Protein AF-A0A662W2K1-F1 (afdb_monomer)

Secondary structure (DSSP, 8-state):
--HHHHHHHHHHHHHHHHTGGGS-HHHHHHHHHHHHHHHHHHHHHH---S-TTSHHHHHHHHHHHHHHHHHHHHHHHHHTT-HHHHHHHHHHHHHHHHHHHHHHHHHH-SS----TTHHHHHHHHHH-TTSSGGGHHHHHHHHHTS-HHHHHHHHHHHHSTTSEEETTTHHHHHT--STTHHHHHHHHHHHHHHH-TTTEEEEE-TTTSSEEEEE--

Solvent-accessible surface area (backbone atoms only — not comparable to full-atom values): 12068 Å² total; per-residue (Å²): 126,55,72,65,59,48,53,53,52,48,50,55,41,49,50,45,50,75,47,41,93,82,50,54,74,65,58,58,51,49,49,52,50,51,50,50,55,43,50,51,50,49,47,64,77,25,57,65,91,67,80,77,84,47,71,76,42,52,58,50,52,54,46,50,51,52,40,53,53,34,52,51,53,28,53,52,23,55,77,70,66,36,43,72,59,24,50,52,34,50,55,50,39,51,56,42,48,54,52,44,51,55,50,27,53,62,59,52,43,94,57,74,69,64,56,79,64,65,52,46,56,54,44,20,75,63,66,37,83,72,74,43,72,86,41,48,68,60,50,51,51,56,52,69,72,43,53,71,63,27,37,36,50,51,38,51,23,66,71,26,96,80,27,43,42,50,56,86,52,43,32,66,74,70,66,48,77,67,93,58,26,66,55,57,49,49,57,24,51,53,48,40,42,69,79,33,57,80,50,32,44,78,43,78,27,88,87,82,57,68,43,21,42,30,60,54,109

Mean predicted aligned error: 15.17 Å

Structure (mmCIF, N/CA/C/O backbone):
data_A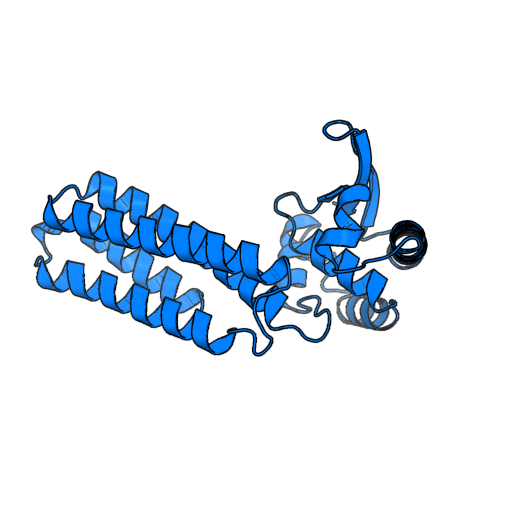F-A0A662W2K1-F1
#
_entry.id   AF-A0A662W2K1-F1
#
loop_
_atom_site.group_PDB
_atom_site.id
_atom_site.type_symbol
_atom_site.label_atom_id
_atom_site.label_alt_id
_atom_site.label_comp_id
_atom_site.label_asym_id
_atom_site.label_entity_id
_atom_site.label_seq_id
_atom_site.pdbx_PDB_ins_code
_atom_site.Cartn_x
_atom_site.Cartn_y
_atom_site.Cartn_z
_atom_site.occupancy
_atom_site.B_iso_or_equiv
_atom_site.auth_seq_id
_atom_site.auth_comp_id
_atom_site.auth_asym_id
_atom_site.auth_atom_id
_atom_site.pdbx_PDB_model_num
ATOM 1 N N . MET A 1 1 ? 6.000 -5.329 16.691 1.00 52.25 1 MET A N 1
ATOM 2 C CA . MET A 1 1 ? 5.040 -4.316 16.231 1.00 52.25 1 MET A CA 1
ATOM 3 C C . MET A 1 1 ? 4.968 -4.308 14.722 1.00 52.25 1 MET A C 1
ATOM 5 O O . MET A 1 1 ? 5.777 -3.666 14.055 1.00 52.25 1 MET A O 1
ATOM 9 N N . THR A 1 2 ? 4.069 -5.154 14.216 1.00 66.69 2 THR A N 1
ATOM 10 C CA . THR A 1 2 ? 3.752 -5.411 12.800 1.00 66.69 2 THR A CA 1
ATOM 11 C C . THR A 1 2 ? 2.318 -4.954 12.490 1.00 66.69 2 THR A C 1
ATOM 13 O O . THR A 1 2 ? 1.597 -4.522 13.389 1.00 66.69 2 THR A O 1
ATOM 16 N N . LEU A 1 3 ? 1.900 -5.034 11.220 1.00 70.06 3 LEU A N 1
ATOM 17 C CA . LEU A 1 3 ? 0.502 -4.809 10.822 1.00 70.06 3 LEU A CA 1
ATOM 18 C C . LEU A 1 3 ? -0.469 -5.786 11.506 1.00 70.06 3 LEU A C 1
ATOM 20 O O . LEU A 1 3 ? -1.595 -5.397 11.787 1.00 70.06 3 LEU A O 1
ATOM 24 N N . ASP A 1 4 ? -0.036 -7.007 11.821 1.00 70.81 4 ASP A N 1
ATOM 25 C CA . ASP A 1 4 ? -0.891 -8.002 12.484 1.00 70.81 4 ASP A CA 1
ATOM 26 C C . ASP A 1 4 ? -1.307 -7.544 13.890 1.00 70.81 4 ASP A C 1
ATOM 28 O O . ASP A 1 4 ? -2.478 -7.625 14.249 1.00 70.81 4 ASP A O 1
ATOM 32 N N . GLU A 1 5 ? -0.374 -6.956 14.649 1.00 77.12 5 GLU A N 1
ATOM 33 C CA . GLU A 1 5 ? -0.661 -6.386 15.976 1.00 77.12 5 GLU A CA 1
ATOM 34 C C . GLU A 1 5 ? -1.646 -5.203 15.892 1.00 77.12 5 GLU A C 1
ATOM 36 O O . GLU A 1 5 ? -2.442 -4.981 16.808 1.00 77.12 5 GLU A O 1
ATOM 41 N N . LEU A 1 6 ? -1.622 -4.438 14.791 1.00 79.75 6 LEU A N 1
ATOM 42 C CA . LEU A 1 6 ? -2.598 -3.373 14.545 1.00 79.75 6 LEU A CA 1
ATOM 43 C C . LEU A 1 6 ? -3.992 -3.950 14.291 1.00 79.75 6 LEU A C 1
ATOM 45 O O . LEU A 1 6 ? -4.971 -3.426 14.817 1.00 79.75 6 LEU A O 1
ATOM 49 N N . GLU A 1 7 ? -4.088 -4.996 13.471 1.00 77.88 7 GLU A N 1
ATOM 50 C CA . GLU A 1 7 ? -5.362 -5.628 13.126 1.00 77.88 7 GLU A CA 1
ATOM 51 C C . GLU A 1 7 ? -6.016 -6.282 14.344 1.00 77.88 7 GLU A C 1
ATOM 53 O O . GLU A 1 7 ? -7.219 -6.114 14.544 1.00 77.88 7 GLU A O 1
ATOM 58 N N . GLU A 1 8 ? -5.222 -6.927 15.198 1.00 83.88 8 GLU A N 1
ATOM 59 C CA . GLU A 1 8 ? -5.673 -7.466 16.483 1.00 83.88 8 GLU A CA 1
ATOM 60 C C . GLU A 1 8 ? -6.165 -6.348 17.418 1.00 83.88 8 GLU A C 1
ATOM 62 O O . GLU A 1 8 ? -7.304 -6.381 17.885 1.00 83.88 8 GLU A O 1
ATOM 67 N N . THR A 1 9 ? -5.373 -5.282 17.591 1.00 86.19 9 THR A N 1
ATOM 68 C CA . THR A 1 9 ? -5.755 -4.135 18.437 1.00 86.19 9 THR A CA 1
ATOM 69 C C . THR A 1 9 ? -7.037 -3.456 17.943 1.00 86.19 9 THR A C 1
ATOM 71 O O . THR A 1 9 ? -7.867 -3.014 18.738 1.00 86.19 9 THR A O 1
ATOM 74 N N . VAL A 1 10 ? -7.224 -3.356 16.625 1.00 86.00 10 VAL A N 1
ATOM 75 C CA . VAL A 1 10 ? -8.425 -2.758 16.029 1.00 86.00 10 VAL A CA 1
ATOM 76 C C . VAL A 1 10 ? -9.632 -3.677 16.162 1.00 86.00 10 VAL A C 1
ATOM 78 O O . VAL A 1 10 ? -10.735 -3.184 16.396 1.00 86.00 10 VAL A O 1
ATOM 81 N N . PHE A 1 11 ? -9.450 -4.991 16.035 1.00 86.62 11 PHE A N 1
ATOM 82 C CA . PHE A 1 11 ? -10.518 -5.954 16.274 1.00 86.62 11 PHE A CA 1
ATOM 83 C C . PHE A 1 11 ? -11.033 -5.856 17.715 1.00 86.62 11 PHE A C 1
ATOM 85 O O . PHE A 1 11 ? -12.242 -5.708 17.928 1.00 86.62 11 PHE A O 1
ATOM 92 N N . ASP A 1 12 ? -10.122 -5.829 18.688 1.00 88.31 12 ASP A N 1
ATOM 93 C CA . ASP A 1 12 ? -10.461 -5.664 20.102 1.00 88.31 12 ASP A CA 1
ATOM 94 C C . ASP A 1 12 ? -11.128 -4.314 20.373 1.00 88.31 12 ASP A C 1
ATOM 96 O O . ASP A 1 12 ? -12.094 -4.229 21.138 1.00 88.31 12 ASP A O 1
ATOM 100 N N . PHE A 1 13 ? -10.675 -3.254 19.700 1.00 91.12 13 PHE A N 1
ATOM 101 C CA . PHE A 1 13 ? -11.278 -1.939 19.854 1.00 91.12 13 PHE A CA 1
ATOM 102 C C . PHE A 1 13 ? -12.672 -1.851 19.207 1.00 91.12 13 PHE A C 1
ATOM 104 O O . PHE A 1 13 ? -13.586 -1.305 19.822 1.00 91.12 13 PHE A O 1
ATOM 111 N N . ASP A 1 14 ? -12.905 -2.436 18.023 1.00 89.31 14 ASP A N 1
ATOM 112 C CA . ASP A 1 14 ? -14.254 -2.525 17.429 1.00 89.31 14 ASP A CA 1
ATOM 113 C C . ASP A 1 14 ? -15.203 -3.295 18.351 1.00 89.31 14 ASP A C 1
ATOM 115 O O . ASP A 1 14 ? -16.348 -2.878 18.549 1.00 89.31 14 ASP A O 1
ATOM 119 N N . TYR A 1 15 ? -14.722 -4.383 18.957 1.00 90.12 15 TYR A N 1
ATOM 120 C CA . TYR A 1 15 ? -15.476 -5.126 19.959 1.00 90.12 15 TYR A CA 1
ATOM 121 C C . TYR A 1 15 ? -15.807 -4.242 21.170 1.00 90.12 15 TYR A C 1
ATOM 123 O O . TYR A 1 15 ? -16.977 -4.134 21.548 1.00 90.12 15 TYR A O 1
ATOM 131 N N . ALA A 1 16 ? -14.820 -3.539 21.729 1.00 89.06 16 ALA A N 1
ATOM 132 C CA . ALA A 1 16 ? -15.029 -2.636 22.857 1.00 89.06 16 ALA A CA 1
ATOM 133 C C . ALA A 1 16 ? -16.027 -1.512 22.530 1.00 89.06 16 ALA A C 1
ATOM 135 O O . ALA A 1 16 ? -16.889 -1.199 23.348 1.00 89.06 16 ALA A O 1
ATOM 136 N N . LEU A 1 17 ? -16.000 -0.968 21.309 1.00 88.69 17 LEU A N 1
ATOM 137 C CA . LEU A 1 17 ? -16.955 0.048 20.858 1.00 88.69 17 LEU A CA 1
ATOM 138 C C . LEU A 1 17 ? -18.375 -0.501 20.666 1.00 88.69 17 LEU A C 1
ATOM 140 O O . LEU A 1 17 ? -19.341 0.222 20.905 1.00 88.69 17 LEU A O 1
ATOM 144 N N . ARG A 1 18 ? -18.544 -1.770 20.268 1.00 88.81 18 ARG A N 1
ATOM 145 C CA . ARG A 1 18 ? -19.871 -2.424 20.234 1.00 88.81 18 ARG A CA 1
ATOM 146 C C . ARG A 1 18 ? -20.427 -2.655 21.635 1.00 88.81 18 ARG A C 1
ATOM 148 O O . ARG A 1 18 ? -21.629 -2.511 21.849 1.00 88.81 18 ARG A O 1
ATOM 155 N N . TYR A 1 19 ? -19.559 -2.999 22.581 1.00 90.12 19 TYR A N 1
ATOM 156 C CA . TYR A 1 19 ? -19.917 -3.295 23.967 1.00 90.12 19 TYR A CA 1
ATOM 157 C C . TYR A 1 19 ? -19.514 -2.170 24.924 1.00 90.12 19 TYR A C 1
ATOM 159 O O . TYR A 1 19 ? -19.185 -2.440 26.076 1.00 90.12 19 TYR A O 1
ATOM 167 N N . TYR A 1 20 ? -19.591 -0.913 24.473 1.00 83.50 20 TYR A N 1
ATOM 168 C CA . TYR A 1 20 ? -19.058 0.266 25.174 1.00 83.50 20 TYR A CA 1
ATOM 169 C C . TYR A 1 20 ? -19.526 0.403 26.631 1.00 83.50 20 TYR A C 1
ATOM 171 O O . TYR A 1 20 ? -18.800 0.917 27.466 1.00 83.50 20 TYR A O 1
ATOM 179 N N . HIS A 1 21 ? -20.709 -0.109 26.975 1.00 87.69 21 HIS A N 1
ATOM 180 C CA . HIS A 1 21 ? -21.238 -0.121 28.343 1.00 87.69 21 HIS A CA 1
ATOM 181 C C . HIS A 1 21 ? -20.414 -0.966 29.333 1.00 87.69 21 HIS A C 1
ATOM 183 O O . HIS A 1 21 ? -20.605 -0.841 30.539 1.00 87.69 21 HIS A O 1
ATOM 189 N N . ARG A 1 22 ? -19.535 -1.849 28.841 1.00 89.25 22 ARG A N 1
ATOM 190 C CA . ARG A 1 22 ? -18.646 -2.703 29.648 1.00 89.25 22 ARG A CA 1
ATOM 191 C C . ARG A 1 22 ? -17.246 -2.123 29.825 1.00 89.25 22 ARG A C 1
ATOM 193 O O . ARG A 1 22 ? -16.458 -2.717 30.549 1.00 89.25 22 ARG A O 1
ATOM 200 N N . TYR A 1 23 ? -16.949 -1.009 29.163 1.00 89.56 23 TYR A N 1
ATOM 201 C CA . TYR A 1 23 ? -15.629 -0.397 29.136 1.00 89.56 23 TYR A CA 1
ATOM 202 C C . TYR A 1 23 ? -15.718 1.032 29.661 1.00 89.56 23 TYR A C 1
ATOM 204 O O . TYR A 1 23 ? -16.657 1.773 29.374 1.00 89.56 23 TYR A O 1
ATOM 212 N N . SER A 1 24 ? -14.728 1.431 30.444 1.00 88.56 24 SER A N 1
ATOM 213 C CA . SER A 1 24 ? -14.554 2.817 30.857 1.00 88.56 24 SER A CA 1
ATOM 214 C C . SER A 1 24 ? -14.019 3.665 29.702 1.00 88.56 24 SER A C 1
ATOM 216 O O . SER A 1 24 ? -13.298 3.177 28.831 1.00 88.56 24 SER A O 1
ATOM 218 N N . ASP A 1 25 ? -14.298 4.972 29.733 1.00 84.75 25 ASP A N 1
ATOM 219 C CA . ASP A 1 25 ? -13.733 5.918 28.760 1.00 84.75 25 ASP A CA 1
ATOM 220 C C . ASP A 1 25 ? -12.198 5.800 28.717 1.00 84.75 25 ASP A C 1
ATOM 222 O O . ASP A 1 25 ? -11.595 5.820 27.647 1.00 84.75 25 ASP A O 1
ATOM 226 N N . ARG A 1 26 ? -11.559 5.583 29.876 1.00 88.75 26 ARG A N 1
ATOM 227 C CA . ARG A 1 26 ? -10.112 5.359 29.979 1.00 88.75 26 ARG A CA 1
ATOM 228 C C . ARG A 1 26 ? -9.648 4.151 29.162 1.00 88.75 26 ARG A C 1
ATOM 230 O O . ARG A 1 26 ? -8.686 4.287 28.415 1.00 88.75 26 ARG A O 1
ATOM 237 N N . GLU A 1 27 ? -10.326 3.012 29.280 1.00 88.12 27 GLU A N 1
ATOM 238 C CA . GLU A 1 27 ? -9.982 1.798 28.526 1.00 88.12 27 GLU A CA 1
ATOM 239 C C . GLU A 1 27 ? -10.133 2.016 27.016 1.00 88.12 27 GLU A C 1
ATOM 241 O O . GLU A 1 27 ? -9.257 1.619 26.249 1.00 88.12 27 GLU A O 1
ATOM 246 N N . LEU A 1 28 ? -11.178 2.731 26.581 1.00 88.38 28 LEU A N 1
ATOM 247 C CA . LEU A 1 28 ? -11.365 3.089 25.169 1.00 88.38 28 LEU A CA 1
ATOM 248 C C . LEU A 1 28 ? -10.247 4.012 24.646 1.00 88.38 28 LEU A C 1
ATOM 250 O O . LEU A 1 28 ? -9.786 3.852 23.516 1.00 88.38 28 LEU A O 1
ATOM 254 N N . PHE A 1 29 ? -9.764 4.955 25.461 1.00 89.12 29 PHE A N 1
ATOM 255 C CA . PHE A 1 29 ? -8.623 5.805 25.097 1.00 89.12 29 PHE A CA 1
ATOM 256 C C . PHE A 1 29 ? -7.281 5.062 25.110 1.00 89.12 29 PHE A C 1
ATOM 258 O O . PHE A 1 29 ? -6.376 5.437 24.360 1.00 89.12 29 PHE A O 1
ATOM 265 N N . ASP A 1 30 ? -7.131 4.023 25.929 1.00 90.44 30 ASP A N 1
ATOM 266 C CA . ASP A 1 30 ? -5.911 3.218 25.962 1.00 90.44 30 ASP A CA 1
ATOM 267 C C . ASP A 1 30 ? -5.763 2.370 24.682 1.00 90.44 30 ASP A C 1
ATOM 269 O O . ASP A 1 30 ? -4.657 2.291 24.141 1.00 90.44 30 ASP A O 1
ATOM 273 N N . PHE A 1 31 ? -6.861 1.863 24.100 1.00 89.44 31 PHE A N 1
ATOM 274 C CA . PHE A 1 31 ? -6.838 1.265 22.752 1.00 89.44 31 PHE A CA 1
ATOM 275 C C . PHE A 1 31 ? -6.317 2.240 21.693 1.00 89.44 31 PHE A C 1
ATOM 277 O O . PHE A 1 31 ? -5.469 1.887 20.872 1.00 89.44 31 PHE A O 1
ATOM 284 N N . LEU A 1 32 ? -6.781 3.490 21.737 1.00 87.44 32 LEU A N 1
ATOM 285 C CA . LEU A 1 32 ? -6.367 4.511 20.782 1.00 87.44 32 LEU A CA 1
ATOM 286 C C . LEU A 1 32 ? -4.865 4.828 20.887 1.00 87.44 32 LEU A C 1
ATOM 288 O O . LEU A 1 32 ? -4.181 4.912 19.869 1.00 87.44 32 LEU A O 1
ATOM 292 N N . LYS A 1 33 ? -4.325 4.921 22.108 1.00 88.19 33 LYS A N 1
ATOM 293 C CA . LYS A 1 33 ? -2.877 5.086 22.330 1.00 88.19 33 LYS A CA 1
ATOM 294 C C . LYS A 1 33 ? -2.065 3.893 21.828 1.00 88.19 33 LYS A C 1
ATOM 296 O O . LYS A 1 33 ? -0.957 4.079 21.330 1.00 88.19 33 LYS A O 1
ATOM 301 N N . ASN A 1 34 ? -2.590 2.676 21.971 1.00 88.56 34 ASN A N 1
ATOM 302 C CA . ASN A 1 34 ? -1.918 1.477 21.474 1.00 88.56 34 ASN A CA 1
ATOM 303 C C . ASN A 1 34 ? -1.820 1.491 19.944 1.00 88.56 34 ASN A C 1
ATOM 305 O O . ASN A 1 34 ? -0.743 1.220 19.414 1.00 88.56 34 ASN A O 1
ATOM 309 N N . ILE A 1 35 ? -2.890 1.893 19.247 1.00 86.00 35 ILE A N 1
ATOM 310 C CA . ILE A 1 35 ? -2.873 2.096 17.789 1.00 86.00 35 ILE A CA 1
ATOM 311 C C . ILE A 1 35 ? -1.800 3.118 17.403 1.00 86.00 35 ILE A C 1
ATOM 313 O O . ILE A 1 35 ? -0.960 2.821 16.556 1.00 86.00 35 ILE A O 1
ATOM 317 N N . GLU A 1 36 ? -1.766 4.281 18.057 1.00 86.44 36 GLU A N 1
ATOM 318 C CA . GLU A 1 36 ? -0.769 5.323 17.768 1.00 86.44 36 GLU A CA 1
ATOM 319 C C . GLU A 1 36 ? 0.660 4.817 17.946 1.00 86.44 36 GLU A C 1
ATOM 321 O O . GLU A 1 36 ? 1.488 4.978 17.054 1.00 86.44 36 GLU A O 1
ATOM 326 N N . LYS A 1 37 ? 0.929 4.099 19.039 1.00 86.81 37 LYS A N 1
ATOM 327 C CA . LYS A 1 37 ? 2.240 3.500 19.296 1.00 86.81 37 LYS A CA 1
ATOM 328 C C . LYS A 1 37 ? 2.644 2.483 18.223 1.00 86.81 37 LYS A C 1
ATOM 330 O O . LYS A 1 37 ? 3.820 2.407 17.861 1.00 86.81 37 LYS A O 1
ATOM 335 N N . ILE A 1 38 ? 1.707 1.673 17.730 1.00 81.94 38 ILE A N 1
ATOM 336 C CA . ILE A 1 38 ? 1.979 0.710 16.653 1.00 81.94 38 ILE A CA 1
ATOM 337 C C . ILE A 1 38 ? 2.315 1.456 15.357 1.00 81.94 38 ILE A C 1
ATOM 339 O O . ILE A 1 38 ? 3.314 1.134 14.710 1.00 81.94 38 ILE A O 1
ATOM 343 N N . VAL A 1 39 ? 1.531 2.477 15.006 1.00 80.75 39 VAL A N 1
ATOM 344 C CA . VAL A 1 39 ? 1.740 3.275 13.790 1.00 80.75 39 VAL A CA 1
ATOM 345 C C . VAL A 1 39 ? 3.052 4.057 13.846 1.00 80.75 39 VAL A C 1
ATOM 347 O O . VAL A 1 39 ? 3.806 4.031 12.875 1.00 80.75 39 VAL A O 1
ATOM 350 N N . ASP A 1 40 ? 3.390 4.665 14.983 1.00 80.31 40 ASP A N 1
ATOM 351 C CA . ASP A 1 40 ? 4.668 5.356 15.184 1.00 80.31 40 ASP A CA 1
ATOM 352 C C . ASP A 1 40 ? 5.853 4.415 14.950 1.00 80.31 40 ASP A C 1
ATOM 354 O O . ASP A 1 40 ? 6.817 4.767 14.267 1.00 80.31 40 ASP A O 1
ATOM 358 N N . ASN A 1 41 ? 5.770 3.179 15.448 1.00 77.75 41 ASN A N 1
ATOM 359 C CA . ASN A 1 41 ? 6.802 2.171 15.216 1.00 77.75 41 ASN A CA 1
ATOM 360 C C . ASN A 1 41 ? 6.915 1.771 13.739 1.00 77.75 41 ASN A C 1
ATOM 362 O O . ASN A 1 41 ? 8.030 1.574 13.251 1.00 77.75 41 ASN A O 1
ATOM 366 N N . ILE A 1 42 ? 5.793 1.668 13.020 1.00 72.00 42 ILE A N 1
ATOM 367 C CA . ILE A 1 42 ? 5.782 1.432 11.569 1.00 72.00 42 ILE A CA 1
ATOM 368 C C . ILE A 1 42 ? 6.471 2.596 10.844 1.00 72.00 42 ILE A C 1
ATOM 370 O O . ILE A 1 42 ? 7.360 2.375 10.022 1.00 72.00 42 ILE A O 1
ATOM 374 N N . ILE A 1 43 ? 6.125 3.839 11.186 1.00 71.19 43 ILE A N 1
ATOM 375 C CA . ILE A 1 43 ? 6.718 5.033 10.576 1.00 71.19 43 ILE A CA 1
ATOM 376 C C . ILE A 1 43 ? 8.222 5.085 10.840 1.00 71.19 43 ILE A C 1
ATOM 378 O O . ILE A 1 43 ? 8.988 5.281 9.902 1.00 71.19 43 ILE A O 1
ATOM 382 N N . ILE A 1 44 ? 8.666 4.878 12.083 1.00 71.50 44 ILE A N 1
ATOM 383 C CA . ILE A 1 44 ? 10.089 4.919 12.454 1.00 71.50 44 ILE A CA 1
ATOM 384 C C . ILE A 1 44 ? 10.892 3.864 11.689 1.00 71.50 44 ILE A C 1
ATOM 386 O O . ILE A 1 44 ? 11.965 4.180 11.177 1.00 71.50 44 ILE A O 1
ATOM 390 N N . ARG A 1 45 ? 10.373 2.633 11.573 1.00 63.47 45 ARG A N 1
ATOM 391 C CA . ARG A 1 45 ? 11.045 1.536 10.853 1.00 63.47 45 ARG A CA 1
ATOM 392 C C . ARG A 1 45 ? 11.299 1.846 9.385 1.00 63.47 45 ARG A C 1
ATOM 394 O O . ARG A 1 45 ? 12.292 1.386 8.834 1.00 63.47 45 ARG A O 1
ATOM 401 N N . HIS A 1 46 ? 10.409 2.607 8.765 1.00 59.69 46 HIS A N 1
ATOM 402 C CA . HIS A 1 46 ? 10.435 2.846 7.328 1.00 59.69 46 HIS A CA 1
ATOM 403 C C . HIS A 1 46 ? 10.701 4.309 6.965 1.00 59.69 46 HIS A C 1
ATOM 405 O O . HIS A 1 46 ? 10.578 4.680 5.797 1.00 59.69 46 HIS A O 1
ATOM 411 N N . ARG A 1 47 ? 11.062 5.152 7.944 1.00 58.78 47 ARG A N 1
ATOM 412 C CA . ARG A 1 47 ? 11.264 6.585 7.735 1.00 58.78 47 ARG A CA 1
ATOM 413 C C . ARG A 1 47 ? 12.420 6.797 6.751 1.00 58.78 47 ARG A C 1
ATOM 415 O O . ARG A 1 47 ? 13.555 6.438 7.067 1.00 58.78 47 ARG A O 1
ATOM 422 N N . PRO A 1 48 ? 12.171 7.401 5.581 1.00 53.91 48 PRO A N 1
ATOM 423 C CA . PRO A 1 48 ? 13.221 7.577 4.595 1.00 53.91 48 PRO A CA 1
ATOM 424 C C . PRO A 1 48 ? 14.253 8.614 5.071 1.00 53.91 48 PRO A C 1
ATOM 426 O O . PRO A 1 48 ? 13.906 9.670 5.597 1.00 53.91 48 PRO A O 1
ATOM 429 N N . THR A 1 49 ? 15.539 8.298 4.899 1.00 55.38 49 THR A N 1
ATOM 430 C CA . THR A 1 49 ? 16.692 9.062 5.421 1.00 55.38 49 THR A CA 1
ATOM 431 C C . THR A 1 49 ? 17.138 10.226 4.526 1.00 55.38 49 THR A C 1
ATOM 433 O O . THR A 1 49 ? 18.011 11.000 4.917 1.00 55.38 49 THR A O 1
ATOM 436 N N . LYS A 1 50 ? 16.556 10.377 3.327 1.00 52.44 50 LYS A N 1
ATOM 437 C CA . LYS A 1 50 ? 16.906 11.419 2.341 1.00 52.44 50 LYS A CA 1
ATOM 438 C C . LYS A 1 50 ? 15.971 12.641 2.425 1.00 52.44 50 LYS A C 1
ATOM 440 O O . LYS A 1 50 ? 14.828 12.498 2.854 1.00 52.44 50 LYS A O 1
ATOM 445 N N . PRO A 1 51 ? 16.442 13.846 2.037 1.00 45.97 51 PRO A N 1
ATOM 446 C CA . PRO A 1 51 ? 15.675 15.081 2.179 1.00 45.97 51 PRO A CA 1
ATOM 447 C C . PRO A 1 51 ? 14.392 15.098 1.316 1.00 45.97 51 PRO A C 1
ATOM 449 O O . PRO A 1 51 ? 14.385 14.555 0.211 1.00 45.97 51 PRO A O 1
ATOM 452 N N . PRO A 1 52 ? 13.314 15.754 1.792 1.00 48.56 52 PRO A N 1
ATOM 453 C CA . PRO A 1 52 ? 11.932 15.603 1.312 1.00 48.56 52 PRO A CA 1
ATOM 454 C C . PRO A 1 52 ? 11.607 16.340 -0.004 1.00 48.56 52 PRO A C 1
ATOM 456 O O . PRO A 1 52 ? 10.471 16.755 -0.225 1.00 48.56 52 PRO A O 1
ATOM 459 N N . THR A 1 53 ?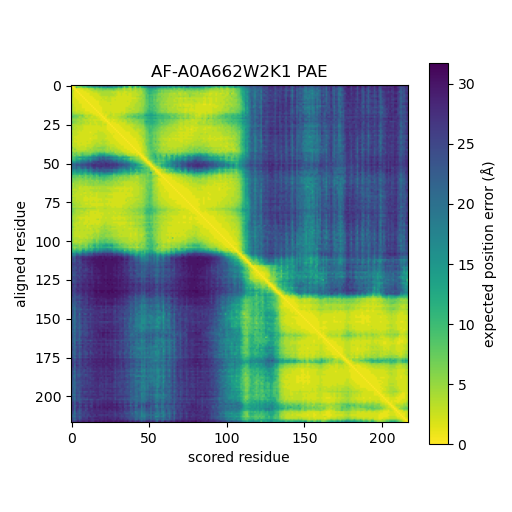 12.583 16.535 -0.892 1.00 46.22 53 THR A N 1
ATOM 460 C CA . THR A 1 53 ? 12.390 17.243 -2.172 1.00 46.22 53 THR A CA 1
ATOM 461 C C . THR A 1 53 ? 11.899 16.347 -3.312 1.00 46.22 53 THR A C 1
ATOM 463 O O . THR A 1 53 ? 11.561 16.855 -4.380 1.00 46.22 53 THR A O 1
ATOM 466 N N . ASP A 1 54 ? 11.815 15.034 -3.094 1.00 53.06 54 ASP A N 1
ATOM 467 C CA . ASP A 1 54 ? 11.353 14.063 -4.086 1.00 53.06 54 ASP A CA 1
ATOM 468 C C . ASP A 1 54 ? 9.827 13.843 -3.963 1.00 53.06 54 ASP A C 1
ATOM 470 O O . ASP A 1 54 ? 9.290 13.726 -2.859 1.00 53.06 54 ASP A O 1
ATOM 474 N N . TYR A 1 55 ? 9.097 13.787 -5.086 1.00 49.94 55 TYR A N 1
ATOM 475 C CA . TYR A 1 55 ? 7.622 13.653 -5.134 1.00 49.94 55 TYR A CA 1
ATOM 476 C C . TYR A 1 55 ? 7.112 12.446 -4.323 1.00 49.94 55 TYR A C 1
ATOM 478 O O . TYR A 1 55 ? 6.020 12.470 -3.753 1.00 49.94 55 TYR A O 1
ATOM 486 N N . LYS A 1 56 ? 7.963 11.425 -4.201 1.00 51.62 56 LYS A N 1
ATOM 487 C CA . LYS A 1 56 ? 7.801 10.239 -3.356 1.00 51.62 56 LYS A CA 1
ATOM 488 C C . LYS A 1 56 ? 7.497 10.570 -1.881 1.00 51.62 56 LYS A C 1
ATOM 490 O O . LYS A 1 56 ? 6.677 9.896 -1.267 1.00 51.62 56 LYS A O 1
ATOM 495 N N . PHE A 1 57 ? 8.073 11.644 -1.337 1.00 60.44 57 PHE A N 1
ATOM 496 C CA . PHE A 1 57 ? 7.843 12.095 0.042 1.00 60.44 57 PHE A CA 1
ATOM 497 C C . PHE A 1 57 ? 6.586 12.951 0.191 1.00 60.44 57 PHE A C 1
ATOM 499 O O . PHE A 1 57 ? 5.990 12.964 1.264 1.00 60.44 57 PHE A O 1
ATOM 506 N N . ARG A 1 58 ? 6.150 13.645 -0.873 1.00 61.19 58 ARG A N 1
ATOM 507 C CA . ARG A 1 58 ? 4.886 14.400 -0.854 1.00 61.19 58 ARG A CA 1
ATOM 508 C C . ARG A 1 58 ? 3.710 13.454 -0.619 1.00 61.19 58 ARG A C 1
ATOM 510 O O . ARG A 1 58 ? 2.916 13.694 0.277 1.00 61.19 58 ARG A O 1
ATOM 517 N N . TRP A 1 59 ? 3.677 12.340 -1.345 1.00 61.62 59 TRP A N 1
ATOM 518 C CA . TRP A 1 59 ? 2.641 11.319 -1.186 1.00 61.62 59 TRP A CA 1
ATOM 519 C C . TRP A 1 59 ? 2.633 10.698 0.222 1.00 61.62 59 TRP A C 1
ATOM 521 O O . TRP A 1 59 ? 1.570 10.470 0.796 1.00 61.62 59 TRP A O 1
ATOM 531 N N . PHE A 1 60 ? 3.812 10.446 0.800 1.00 68.12 60 PHE A N 1
ATOM 532 C CA . PHE A 1 60 ? 3.929 9.997 2.190 1.00 68.12 60 PHE A CA 1
ATOM 533 C C . PHE A 1 60 ? 3.369 11.027 3.178 1.00 68.12 60 PHE A C 1
ATOM 535 O O . PHE A 1 60 ? 2.581 10.667 4.048 1.00 68.12 60 PHE A O 1
ATOM 542 N N . ASN A 1 61 ? 3.725 12.304 3.016 1.00 69.94 61 ASN A N 1
ATOM 543 C CA . ASN A 1 61 ? 3.235 13.379 3.879 1.00 69.94 61 ASN A CA 1
ATOM 544 C C . ASN A 1 61 ? 1.712 13.557 3.769 1.00 69.94 61 ASN A C 1
ATOM 546 O O . ASN A 1 61 ? 1.056 13.766 4.786 1.00 69.94 61 ASN A O 1
ATOM 550 N N . ASP A 1 62 ? 1.144 13.420 2.568 1.00 70.44 62 ASP A N 1
ATOM 551 C CA . ASP A 1 62 ? -0.305 13.496 2.353 1.00 70.44 62 ASP A CA 1
ATOM 552 C C . ASP A 1 62 ? -1.036 12.351 3.083 1.00 70.44 62 ASP A C 1
ATOM 554 O O . ASP A 1 62 ? -2.047 12.576 3.747 1.00 70.44 62 ASP A O 1
ATOM 558 N N . MET A 1 63 ? -0.496 11.126 3.028 1.00 72.38 63 MET A N 1
ATOM 559 C CA . MET A 1 63 ? -1.051 9.969 3.746 1.00 72.38 63 MET A CA 1
ATOM 560 C C . MET A 1 63 ? -0.879 10.068 5.263 1.00 72.38 63 MET A C 1
ATOM 562 O O . MET A 1 63 ? -1.759 9.638 6.009 1.00 72.38 63 MET A O 1
ATOM 566 N N . LEU A 1 64 ? 0.236 10.634 5.729 1.00 81.31 64 LEU A N 1
ATOM 567 C CA . LEU A 1 64 ? 0.453 10.895 7.149 1.00 81.31 64 LEU A CA 1
ATOM 568 C C . LEU A 1 64 ? -0.571 11.912 7.671 1.00 81.31 64 LEU A C 1
ATOM 570 O O . LEU A 1 64 ? -1.198 11.672 8.700 1.00 81.31 64 LEU A O 1
ATOM 574 N N . ALA A 1 65 ? -0.821 12.985 6.917 1.00 80.19 65 ALA A N 1
ATOM 575 C CA . ALA A 1 65 ? -1.851 13.964 7.251 1.00 80.19 65 ALA A CA 1
ATOM 576 C C . ALA A 1 65 ? -3.265 13.350 7.237 1.00 80.19 65 ALA A C 1
ATOM 578 O O . ALA A 1 65 ? -4.087 13.661 8.099 1.00 80.19 65 ALA A O 1
ATOM 579 N N . GLU A 1 66 ? -3.569 12.455 6.289 1.00 82.19 66 GLU A N 1
ATOM 580 C CA . GLU A 1 66 ? -4.837 11.708 6.260 1.00 82.19 66 GLU A CA 1
ATOM 581 C C . GLU A 1 66 ? -5.011 10.849 7.527 1.00 82.19 66 GLU A C 1
ATOM 583 O O . GLU A 1 66 ? -6.087 10.847 8.135 1.00 82.19 66 GLU A O 1
ATOM 588 N N . TYR A 1 67 ? -3.946 10.173 7.970 1.00 86.25 67 TYR A N 1
ATOM 589 C CA . TYR A 1 67 ? -3.945 9.385 9.203 1.00 86.25 67 TYR A CA 1
ATOM 590 C C . TYR A 1 67 ? -4.181 10.264 10.435 1.00 86.25 67 TYR A C 1
ATOM 592 O O . TYR A 1 67 ? -5.091 9.987 11.217 1.00 86.25 67 TYR A O 1
ATOM 600 N N . GLU A 1 68 ? -3.423 11.352 10.583 1.00 87.56 68 GLU A N 1
ATOM 601 C CA . GLU A 1 68 ? -3.549 12.284 11.710 1.00 87.56 68 GLU A CA 1
ATOM 602 C C . GLU A 1 68 ? -4.962 12.877 11.804 1.00 87.56 68 GLU A C 1
ATOM 604 O O . GLU A 1 68 ? -5.556 12.921 12.886 1.00 87.56 68 GLU A O 1
ATOM 609 N N . ASN A 1 69 ? -5.546 13.265 10.665 1.00 89.25 69 ASN A N 1
ATOM 610 C CA . ASN A 1 69 ? -6.917 13.772 10.603 1.00 89.25 69 ASN A CA 1
ATOM 611 C C . ASN A 1 69 ? -7.946 12.708 11.007 1.00 89.25 69 ASN A C 1
ATOM 613 O O . ASN A 1 69 ? -8.883 13.008 11.752 1.00 89.25 69 ASN A O 1
ATOM 617 N N . THR A 1 70 ? -7.760 11.463 10.562 1.00 88.25 70 THR A N 1
ATOM 618 C CA . THR A 1 70 ? -8.649 10.344 10.909 1.00 88.25 70 THR A CA 1
ATOM 619 C C . THR A 1 70 ? -8.576 10.024 12.402 1.00 88.25 70 THR A C 1
ATOM 621 O O . THR A 1 70 ? -9.608 9.886 13.057 1.00 88.25 70 THR A O 1
ATOM 624 N N . MET A 1 71 ? -7.371 9.996 12.977 1.00 90.25 71 MET A N 1
ATOM 625 C CA . MET A 1 71 ? -7.165 9.768 14.411 1.00 90.25 71 MET A CA 1
ATOM 626 C C . MET A 1 71 ? -7.726 10.901 15.270 1.00 90.25 71 MET A C 1
ATOM 628 O O . MET A 1 71 ? -8.323 10.647 16.319 1.00 90.25 71 MET A O 1
ATOM 632 N N . LYS A 1 72 ? -7.603 12.154 14.818 1.00 92.31 72 LYS A N 1
ATOM 633 C CA . LYS A 1 72 ? -8.231 13.300 15.483 1.00 92.31 72 LYS A CA 1
ATOM 634 C C . LYS A 1 72 ? -9.756 13.180 15.479 1.00 92.31 72 LYS A C 1
ATOM 636 O O . LYS A 1 72 ? -10.373 13.307 16.535 1.00 92.31 72 LYS A O 1
ATOM 641 N N . ALA A 1 73 ? -10.354 12.869 14.329 1.00 89.88 73 ALA A N 1
ATOM 642 C CA . ALA A 1 73 ? -11.794 12.654 14.223 1.00 89.88 73 ALA A CA 1
ATOM 643 C C . ALA A 1 73 ? -12.264 11.474 15.094 1.00 89.88 73 ALA A C 1
ATOM 645 O O . ALA A 1 73 ? -13.334 11.543 15.696 1.00 89.88 73 ALA A O 1
ATOM 646 N N . LEU A 1 74 ? -11.461 10.407 15.194 1.00 91.44 74 LEU A N 1
ATOM 647 C CA . LEU A 1 74 ? -11.747 9.253 16.046 1.00 91.44 74 LEU A CA 1
ATOM 648 C C . LEU A 1 74 ? -11.748 9.645 17.530 1.00 91.44 74 LEU A C 1
ATOM 650 O O . LEU A 1 74 ? -12.691 9.316 18.247 1.00 91.44 74 LEU A O 1
ATOM 654 N N . ARG A 1 75 ? -10.744 10.408 17.985 1.00 92.06 75 ARG A N 1
ATOM 655 C CA . ARG A 1 75 ? -10.696 10.961 19.352 1.00 92.06 75 ARG A CA 1
ATOM 656 C C . ARG A 1 75 ? -11.914 11.838 19.650 1.00 92.06 75 ARG A C 1
ATOM 658 O O . ARG A 1 75 ? -12.521 11.690 20.708 1.00 92.06 75 ARG A O 1
ATOM 665 N N . GLU A 1 76 ? -12.290 12.717 18.724 1.00 93.19 76 GLU A N 1
ATOM 666 C CA . GLU A 1 76 ? -13.475 13.574 18.862 1.00 93.19 76 GLU A CA 1
ATOM 667 C C . GLU A 1 76 ? -14.771 12.751 18.937 1.00 93.19 76 GLU A C 1
ATOM 669 O O . GLU A 1 76 ? -15.629 13.029 19.775 1.00 93.19 76 GLU A O 1
ATOM 674 N N . ALA A 1 77 ? -14.912 11.706 18.116 1.00 91.00 77 ALA A N 1
ATOM 675 C CA . ALA A 1 77 ? -16.065 10.808 18.163 1.00 91.00 77 ALA A CA 1
ATOM 676 C C . ALA A 1 77 ? -16.174 10.082 19.516 1.00 91.00 77 ALA A C 1
ATOM 678 O O . ALA A 1 77 ? -17.266 9.997 20.075 1.00 91.00 7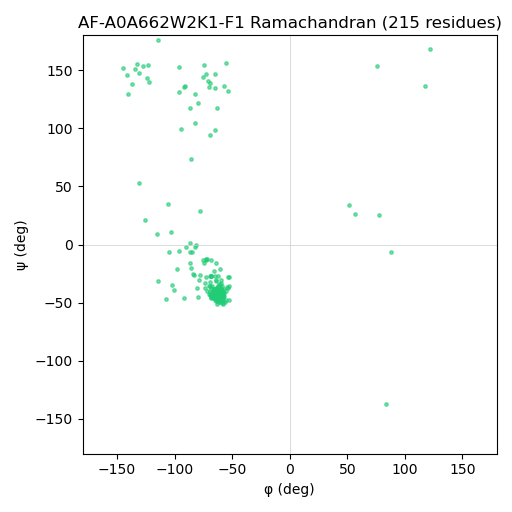7 ALA A O 1
ATOM 679 N N . LEU A 1 78 ? -15.049 9.631 20.084 1.00 90.44 78 LEU A N 1
ATOM 680 C CA . LEU A 1 78 ? -15.009 9.010 21.414 1.00 90.44 78 LEU A CA 1
ATOM 681 C C . LEU A 1 78 ? -15.384 9.997 22.524 1.00 90.44 78 LEU A C 1
ATOM 683 O O . LEU A 1 78 ? -16.203 9.661 23.377 1.00 90.44 78 LEU A O 1
ATOM 687 N N . MET A 1 79 ? -14.844 11.222 22.494 1.00 90.56 79 MET A N 1
ATOM 688 C CA . MET A 1 79 ? -15.198 12.276 23.458 1.00 90.56 79 MET A CA 1
ATOM 689 C C . MET A 1 79 ? -16.694 12.605 23.426 1.00 90.56 79 MET A C 1
ATOM 691 O O . MET A 1 79 ? -17.312 12.792 24.472 1.00 90.56 79 MET A O 1
ATOM 695 N N . ASN A 1 80 ? -17.282 12.625 22.229 1.00 92.38 80 ASN A N 1
ATOM 696 C CA . ASN A 1 80 ? -18.707 12.877 22.023 1.00 92.38 80 ASN A CA 1
ATOM 697 C C . ASN A 1 80 ? -19.589 11.635 22.238 1.00 92.38 80 ASN A C 1
ATOM 699 O O . ASN A 1 80 ? -20.807 11.730 22.093 1.00 92.38 80 ASN A O 1
ATOM 703 N N . LYS A 1 81 ? -19.000 10.478 22.577 1.00 90.31 81 LYS A N 1
ATOM 704 C CA . LYS A 1 81 ? -19.687 9.182 22.741 1.00 90.31 81 LYS A CA 1
ATOM 705 C C . LYS A 1 81 ? -20.460 8.729 21.494 1.00 90.31 81 LYS A C 1
ATOM 707 O O . LYS A 1 81 ? -21.410 7.954 21.582 1.00 90.31 81 LYS A O 1
ATOM 712 N N . ASP A 1 82 ? -20.027 9.180 20.319 1.00 92.31 82 ASP A N 1
ATOM 713 C CA . ASP A 1 82 ? -20.550 8.747 19.024 1.00 92.31 82 ASP A CA 1
ATOM 714 C C . ASP A 1 82 ? -19.817 7.475 18.576 1.00 92.31 82 ASP A C 1
ATOM 716 O O . ASP A 1 82 ? -18.938 7.479 17.709 1.00 92.31 82 ASP A O 1
ATOM 720 N N . TYR A 1 83 ? -20.150 6.360 19.228 1.00 88.88 83 TYR A N 1
ATOM 721 C CA . TYR A 1 83 ? -19.460 5.088 19.016 1.00 88.88 83 TYR A CA 1
ATOM 722 C C . TYR A 1 83 ? -19.715 4.497 17.621 1.00 88.88 83 TYR A C 1
ATOM 724 O O . TYR A 1 83 ? -18.860 3.793 17.089 1.00 88.88 83 TYR A O 1
ATOM 732 N N . ALA A 1 84 ? -20.850 4.804 16.985 1.00 87.50 84 ALA A N 1
ATOM 733 C CA . ALA A 1 84 ? -21.126 4.370 15.615 1.00 87.50 84 ALA A CA 1
ATOM 734 C C . ALA A 1 84 ? -20.170 5.047 14.618 1.00 87.50 84 ALA A C 1
ATOM 736 O O . ALA A 1 84 ? -19.559 4.379 13.775 1.00 87.50 84 ALA A O 1
ATOM 737 N N . ARG A 1 85 ? -19.975 6.362 14.763 1.00 89.56 85 ARG A N 1
ATOM 738 C CA . ARG A 1 85 ? -18.987 7.105 13.980 1.00 89.56 85 ARG A CA 1
ATOM 739 C C . ARG A 1 85 ? -17.561 6.684 14.317 1.00 89.56 85 ARG A C 1
ATOM 741 O O . ARG A 1 85 ? -16.769 6.496 13.397 1.00 89.56 85 ARG A O 1
ATOM 748 N N . ALA A 1 86 ? -17.244 6.470 15.596 1.00 87.62 86 ALA A N 1
ATOM 749 C CA . ALA A 1 86 ? -15.924 6.003 16.022 1.00 87.62 86 ALA A CA 1
ATOM 750 C C . ALA A 1 86 ? -15.548 4.670 15.355 1.00 87.62 86 ALA A C 1
ATOM 752 O O . ALA A 1 86 ? -14.439 4.521 14.857 1.00 87.62 86 ALA A O 1
ATOM 753 N N . ARG A 1 87 ? -16.488 3.724 15.247 1.00 87.19 87 ARG A N 1
ATOM 754 C CA . ARG A 1 87 ? -16.253 2.441 14.561 1.00 87.19 87 ARG A CA 1
ATOM 755 C C . ARG A 1 87 ? -15.974 2.601 13.068 1.00 87.19 87 ARG A C 1
ATOM 757 O O . ARG A 1 87 ? -15.115 1.908 12.534 1.00 87.19 87 ARG A O 1
ATOM 764 N N . THR A 1 88 ? -16.667 3.524 12.404 1.00 85.19 88 THR A N 1
ATOM 765 C CA . THR A 1 88 ? -16.416 3.827 10.984 1.00 85.19 88 THR A CA 1
ATOM 766 C C . THR A 1 88 ? -15.011 4.409 10.804 1.00 85.19 88 THR A C 1
ATOM 768 O O . THR A 1 88 ? -14.220 3.892 10.021 1.00 85.19 88 THR A O 1
ATOM 771 N N . LEU A 1 89 ? -14.659 5.401 11.626 1.00 87.69 89 LEU A N 1
ATOM 772 C CA . LEU A 1 89 ? -13.343 6.046 11.608 1.00 87.69 89 LEU A CA 1
ATOM 773 C C . LEU A 1 89 ? -12.200 5.091 11.977 1.00 87.69 89 LEU A C 1
ATOM 775 O O . LEU A 1 89 ? -11.088 5.244 11.484 1.00 87.69 89 LEU A O 1
ATOM 779 N N . LEU A 1 90 ? -12.464 4.090 12.818 1.00 86.06 90 LEU A N 1
ATOM 780 C CA . LEU A 1 90 ? -11.498 3.053 13.167 1.00 86.06 90 LEU A CA 1
ATOM 781 C C . LEU A 1 90 ? -11.155 2.159 11.960 1.00 86.06 90 LEU A C 1
ATOM 783 O O . LEU A 1 90 ? -9.988 1.830 11.747 1.00 86.06 90 LEU A O 1
ATOM 787 N N . GLN A 1 91 ? -12.148 1.804 11.138 1.00 79.81 91 GLN A N 1
ATOM 788 C CA . GLN A 1 91 ? -11.919 1.068 9.886 1.00 79.81 91 GLN A CA 1
ATOM 789 C C . GLN A 1 91 ? -11.170 1.928 8.858 1.00 79.81 91 GLN A C 1
ATOM 791 O O . GLN A 1 91 ? -10.234 1.447 8.211 1.00 79.81 91 GLN A O 1
ATOM 796 N N . ASP A 1 92 ? -11.521 3.214 8.760 1.00 76.44 92 ASP A N 1
ATOM 797 C CA . ASP A 1 92 ? -10.809 4.169 7.909 1.00 76.44 92 ASP A CA 1
ATOM 798 C C . ASP A 1 92 ? -9.343 4.308 8.341 1.00 76.44 92 ASP A C 1
ATOM 800 O O . ASP A 1 92 ? -8.445 4.250 7.497 1.00 76.44 92 ASP A O 1
ATOM 804 N N . ALA A 1 93 ? -9.075 4.383 9.649 1.00 78.25 93 ALA A N 1
ATOM 805 C CA . ALA A 1 93 ? -7.722 4.450 10.195 1.00 78.25 93 ALA A CA 1
ATOM 806 C C . ALA A 1 93 ? -6.882 3.233 9.776 1.00 78.25 93 ALA A C 1
ATOM 808 O O . ALA A 1 93 ? -5.763 3.405 9.294 1.00 78.25 93 ALA A O 1
ATOM 809 N N . VAL A 1 94 ? -7.424 2.010 9.852 1.00 76.00 94 VAL A N 1
ATOM 810 C CA . VAL A 1 94 ? -6.728 0.802 9.363 1.00 76.00 94 VAL A CA 1
ATOM 811 C C . VAL A 1 94 ? -6.436 0.880 7.873 1.00 76.00 94 VAL A C 1
ATOM 813 O O . VAL A 1 94 ? -5.331 0.552 7.435 1.00 76.00 94 VAL A O 1
ATOM 816 N N . MET A 1 95 ? -7.405 1.315 7.069 1.00 72.38 95 MET A N 1
ATOM 817 C CA . MET A 1 95 ? -7.216 1.444 5.627 1.00 72.38 95 MET A CA 1
ATOM 818 C C . MET A 1 95 ? -6.125 2.471 5.291 1.00 72.38 95 MET A C 1
ATOM 820 O O . MET A 1 95 ? -5.302 2.226 4.402 1.00 72.38 95 MET A O 1
ATOM 824 N N . VAL A 1 96 ? -6.092 3.613 5.984 1.00 73.06 96 VAL A N 1
ATOM 825 C CA . VAL A 1 96 ? -5.038 4.626 5.831 1.00 73.06 96 VAL A CA 1
ATOM 826 C C . VAL A 1 96 ? -3.686 4.054 6.253 1.00 73.06 96 VAL A C 1
ATOM 828 O O . VAL A 1 96 ? -2.738 4.138 5.478 1.00 73.06 96 VAL A O 1
ATOM 831 N N . VAL A 1 97 ? -3.591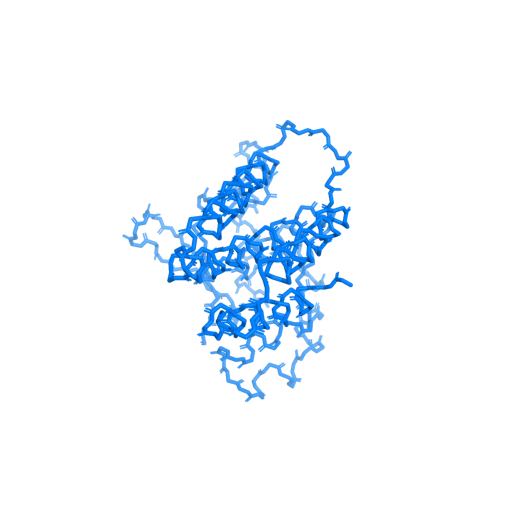 3.393 7.410 1.00 72.69 97 VAL A N 1
ATOM 832 C CA . VAL A 1 97 ? -2.327 2.820 7.903 1.00 72.69 97 VAL A CA 1
ATOM 833 C C . VAL A 1 97 ? -1.812 1.702 6.996 1.00 72.69 97 VAL A C 1
ATOM 835 O O . VAL A 1 97 ? -0.618 1.650 6.718 1.00 72.6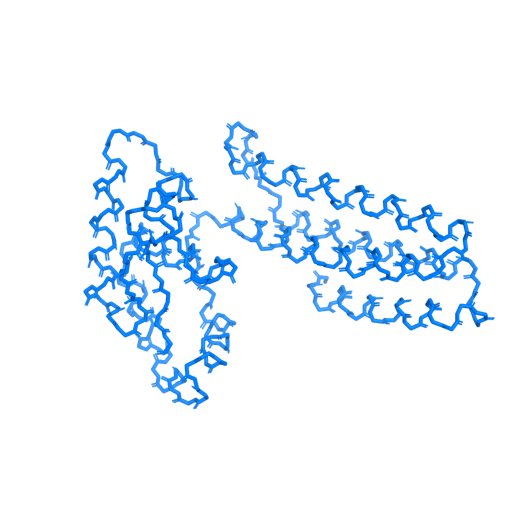9 97 VAL A O 1
ATOM 838 N N . ARG A 1 98 ? -2.677 0.837 6.451 1.00 68.12 98 ARG A N 1
ATOM 839 C CA . ARG A 1 98 ? -2.274 -0.175 5.456 1.00 68.12 98 ARG A CA 1
ATOM 840 C C . ARG A 1 98 ? -1.696 0.477 4.198 1.00 68.12 98 ARG A C 1
ATOM 842 O O . ARG A 1 98 ? -0.685 0.009 3.673 1.00 68.12 98 ARG A O 1
ATOM 849 N N . ARG A 1 99 ? -2.310 1.564 3.712 1.00 65.75 99 ARG A N 1
ATOM 850 C CA . ARG A 1 99 ? -1.789 2.345 2.574 1.00 65.75 99 ARG A CA 1
ATOM 851 C C . ARG A 1 99 ? -0.460 3.020 2.916 1.00 65.75 99 ARG A C 1
ATOM 853 O O . ARG A 1 99 ? 0.470 2.934 2.116 1.00 65.75 99 ARG A O 1
ATOM 860 N N . LEU A 1 100 ? -0.358 3.611 4.106 1.00 69.94 100 LEU A N 1
ATOM 861 C CA . LEU A 1 100 ? 0.853 4.240 4.624 1.00 69.94 100 LEU A CA 1
ATOM 862 C C . LEU A 1 100 ? 1.989 3.220 4.739 1.00 69.94 100 LEU A C 1
ATOM 864 O O . LEU A 1 100 ? 3.062 3.476 4.216 1.00 69.94 100 LEU A O 1
ATOM 868 N N . ASN A 1 101 ? 1.745 2.044 5.325 1.00 67.62 101 ASN A N 1
ATOM 869 C CA . ASN A 1 101 ? 2.738 0.979 5.454 1.00 67.62 101 ASN A CA 1
ATOM 870 C C . ASN A 1 101 ? 3.222 0.487 4.086 1.00 67.62 101 ASN A C 1
ATOM 872 O O . ASN A 1 101 ? 4.418 0.352 3.874 1.00 67.62 101 ASN A O 1
ATOM 876 N N . ARG A 1 102 ? 2.322 0.283 3.115 1.00 64.50 102 ARG A N 1
ATOM 877 C CA . ARG A 1 102 ? 2.718 -0.083 1.741 1.00 64.50 102 ARG A CA 1
ATOM 878 C C . ARG A 1 102 ? 3.594 0.986 1.089 1.00 64.50 102 ARG A C 1
ATOM 880 O O . ARG A 1 102 ? 4.567 0.653 0.418 1.00 64.50 102 ARG A O 1
ATOM 887 N N . ASN A 1 103 ? 3.255 2.260 1.282 1.00 62.03 103 ASN A N 1
ATOM 888 C CA . ASN A 1 103 ? 4.040 3.372 0.757 1.00 62.03 103 ASN A CA 1
ATOM 889 C C . ASN A 1 103 ? 5.402 3.483 1.460 1.00 62.03 103 ASN A C 1
ATOM 891 O O . ASN A 1 103 ? 6.424 3.622 0.808 1.00 62.03 103 ASN A O 1
ATOM 895 N N . LEU A 1 104 ? 5.431 3.330 2.777 1.00 62.09 104 LEU A N 1
ATOM 896 C CA . LEU A 1 104 ? 6.633 3.302 3.599 1.00 62.09 104 LEU A CA 1
ATOM 897 C C . LEU A 1 104 ? 7.569 2.151 3.228 1.00 62.09 104 LEU A C 1
ATOM 899 O O . LEU A 1 104 ? 8.759 2.370 3.036 1.00 62.09 104 LEU A O 1
ATOM 903 N N . VAL A 1 105 ? 7.031 0.948 3.040 1.00 58.97 105 VAL A N 1
ATOM 904 C CA . VAL A 1 105 ? 7.759 -0.207 2.510 1.00 58.97 105 VAL A CA 1
ATOM 905 C C . VAL A 1 105 ? 8.360 0.147 1.146 1.00 58.97 105 VAL A C 1
ATOM 907 O O . VAL A 1 105 ? 9.569 0.020 0.969 1.00 58.97 105 VAL A O 1
ATOM 910 N N . TYR A 1 106 ? 7.564 0.718 0.235 1.00 54.50 106 TYR A N 1
ATOM 911 C CA . TYR A 1 106 ? 8.027 1.207 -1.069 1.00 54.50 106 TYR A CA 1
ATOM 912 C C . TYR A 1 106 ? 9.149 2.262 -0.978 1.00 54.50 106 TYR A C 1
ATOM 914 O O . TYR A 1 106 ? 10.077 2.233 -1.782 1.00 54.50 106 TYR A O 1
ATOM 922 N N . LEU A 1 107 ? 9.094 3.171 -0.001 1.00 52.78 107 LEU A N 1
ATOM 923 C CA . LEU A 1 107 ? 10.097 4.221 0.219 1.00 52.78 107 LEU A CA 1
ATOM 924 C C . LEU A 1 107 ? 11.360 3.728 0.934 1.00 52.78 107 LEU A C 1
ATOM 926 O O . LEU A 1 107 ? 12.438 4.270 0.702 1.00 52.78 107 LEU A O 1
ATOM 930 N N . SER A 1 108 ? 11.231 2.721 1.802 1.00 49.84 108 SER A N 1
ATOM 931 C CA . SER A 1 108 ? 12.339 2.118 2.555 1.00 49.84 108 SER A CA 1
ATOM 932 C C . SER A 1 108 ? 13.217 1.197 1.703 1.00 49.84 108 SER A C 1
ATOM 934 O O . SER A 1 108 ? 14.324 0.842 2.101 1.00 49.84 108 SER A O 1
ATOM 936 N N . PHE A 1 109 ? 12.747 0.835 0.511 1.00 48.34 109 PHE A N 1
ATOM 937 C CA . PHE A 1 109 ? 13.498 0.031 -0.433 1.00 48.34 109 PHE A CA 1
ATOM 938 C C . PHE A 1 109 ? 14.472 0.891 -1.251 1.00 48.34 109 PHE A C 1
ATOM 940 O O . PHE A 1 109 ? 14.092 1.553 -2.214 1.00 48.34 109 PHE A O 1
ATOM 947 N N . GLU A 1 110 ? 15.769 0.813 -0.930 1.00 41.97 110 GLU A N 1
ATOM 948 C CA . GLU A 1 110 ? 16.836 1.243 -1.854 1.00 41.97 110 GLU A CA 1
ATOM 949 C C . GLU A 1 110 ? 16.947 0.311 -3.084 1.00 41.97 110 GLU A C 1
ATOM 951 O O . GLU A 1 110 ? 17.562 0.662 -4.092 1.00 41.97 110 GLU A O 1
ATOM 956 N N . THR A 1 111 ? 16.302 -0.861 -3.046 1.00 40.44 111 THR A N 1
ATOM 957 C CA . THR A 1 111 ? 16.272 -1.866 -4.121 1.00 40.44 111 THR A CA 1
ATOM 958 C C . THR A 1 111 ? 14.858 -2.432 -4.320 1.00 40.44 111 THR A C 1
ATOM 960 O O . THR A 1 111 ? 14.192 -2.723 -3.332 1.00 40.44 111 THR A O 1
ATOM 963 N N . PRO A 1 112 ? 14.380 -2.625 -5.567 1.00 45.16 112 PRO A N 1
ATOM 964 C CA . PRO A 1 112 ? 13.046 -3.136 -5.863 1.00 45.16 112 PRO A CA 1
ATOM 965 C C . PRO A 1 112 ? 12.923 -4.574 -5.356 1.00 45.16 112 PRO A C 1
ATOM 967 O O . PRO A 1 112 ? 13.371 -5.520 -6.003 1.00 45.16 112 PRO A O 1
ATOM 970 N N . HIS A 1 113 ? 12.329 -4.734 -4.177 1.00 44.81 113 HIS A N 1
ATOM 971 C CA . HIS A 1 113 ? 11.924 -6.029 -3.658 1.00 44.81 113 HIS A CA 1
ATOM 972 C C . HIS A 1 113 ? 10.525 -6.339 -4.185 1.00 44.81 113 HIS A C 1
ATOM 974 O O . HIS A 1 113 ? 9.555 -5.619 -3.941 1.00 44.81 113 HIS A O 1
ATOM 980 N N . ILE A 1 114 ? 10.434 -7.415 -4.955 1.00 50.56 114 ILE A N 1
ATOM 981 C CA . ILE A 1 114 ? 9.183 -8.137 -5.156 1.00 50.56 114 ILE A CA 1
ATOM 982 C C . ILE A 1 114 ? 9.044 -9.004 -3.894 1.00 50.56 114 ILE A C 1
ATOM 984 O O . ILE A 1 114 ? 9.991 -9.727 -3.593 1.00 50.56 114 ILE A O 1
ATOM 988 N N . PRO A 1 115 ? 7.968 -8.896 -3.089 1.00 49.94 115 PRO A N 1
ATOM 989 C CA . PRO A 1 115 ? 7.851 -9.659 -1.845 1.00 49.94 115 PRO A CA 1
ATOM 990 C C . PRO A 1 115 ? 7.667 -11.150 -2.170 1.00 49.94 115 PRO A C 1
ATOM 992 O O . PRO A 1 115 ? 6.560 -11.607 -2.424 1.00 49.94 115 PRO A O 1
ATOM 995 N N . THR A 1 116 ? 8.746 -11.923 -2.206 1.00 52.06 116 THR A N 1
ATOM 996 C CA . THR A 1 116 ? 8.790 -13.259 -2.830 1.00 52.06 116 THR A CA 1
ATOM 997 C C . THR A 1 116 ? 8.037 -14.366 -2.085 1.00 52.06 116 THR A C 1
ATOM 999 O O . THR A 1 116 ? 7.765 -15.404 -2.678 1.00 52.06 116 THR A O 1
ATOM 1002 N N . ALA A 1 117 ? 7.606 -14.157 -0.836 1.00 47.00 117 ALA A N 1
ATOM 1003 C CA . ALA A 1 117 ? 6.762 -15.121 -0.114 1.00 47.00 117 ALA A CA 1
ATOM 1004 C C . ALA A 1 117 ? 5.299 -14.655 0.035 1.00 47.00 117 ALA A C 1
ATOM 1006 O O . ALA A 1 117 ? 4.364 -15.406 -0.243 1.00 47.00 117 ALA A O 1
ATOM 1007 N N . GLU A 1 118 ? 5.074 -13.404 0.442 1.00 46.94 118 GLU A N 1
ATOM 1008 C CA . GLU A 1 118 ? 3.723 -12.868 0.672 1.00 46.94 118 GLU A CA 1
ATOM 1009 C C . GLU A 1 118 ? 3.024 -12.425 -0.616 1.00 46.94 118 GLU A C 1
ATOM 1011 O O . GLU A 1 118 ? 1.831 -12.690 -0.771 1.00 46.94 118 GLU A O 1
ATOM 1016 N N . ALA A 1 119 ? 3.745 -11.830 -1.577 1.00 50.50 119 ALA A N 1
ATOM 1017 C CA . ALA A 1 119 ? 3.153 -11.508 -2.877 1.00 50.50 119 ALA A CA 1
ATOM 1018 C C . ALA A 1 119 ? 2.849 -12.781 -3.677 1.00 50.50 119 ALA A C 1
ATOM 1020 O O . ALA A 1 119 ? 1.898 -12.795 -4.451 1.00 50.50 119 ALA A O 1
ATOM 1021 N N . THR A 1 120 ? 3.593 -13.865 -3.436 1.00 50.84 120 THR A N 1
ATOM 1022 C CA . THR A 1 120 ? 3.326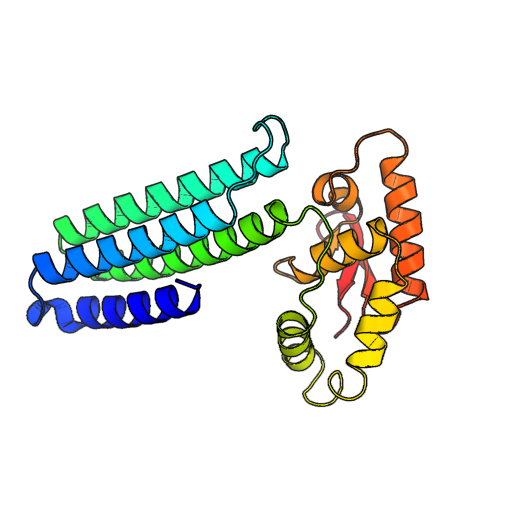 -15.183 -4.023 1.00 50.84 120 THR A CA 1
ATOM 1023 C C . THR A 1 120 ? 2.066 -15.817 -3.442 1.00 50.84 120 THR A C 1
ATOM 1025 O O . THR A 1 120 ? 1.226 -16.286 -4.201 1.00 50.84 120 THR A O 1
ATOM 1028 N N . ARG A 1 121 ? 1.843 -15.734 -2.123 1.00 53.72 121 ARG A N 1
ATOM 1029 C CA . ARG A 1 121 ? 0.551 -16.129 -1.527 1.00 53.72 121 ARG A CA 1
ATOM 1030 C C . ARG A 1 121 ? -0.609 -15.268 -2.035 1.00 53.72 121 ARG A C 1
ATOM 1032 O O . ARG A 1 121 ? -1.712 -15.777 -2.220 1.00 53.72 121 ARG A O 1
ATOM 1039 N N . GLU A 1 122 ? -0.392 -13.973 -2.274 1.00 53.09 122 GLU A N 1
ATOM 1040 C CA . GLU A 1 122 ? -1.397 -13.116 -2.922 1.00 53.09 122 GLU A CA 1
ATOM 1041 C 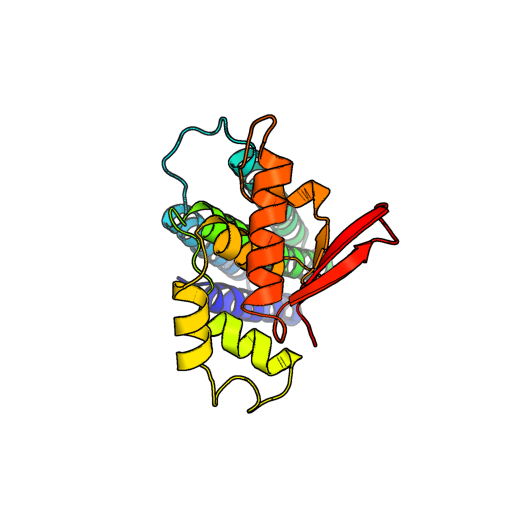C . GLU A 1 122 ? -1.637 -13.484 -4.399 1.00 53.09 122 GLU A C 1
ATOM 1043 O O . GLU A 1 122 ? -2.778 -13.410 -4.853 1.00 53.09 122 GLU A O 1
ATOM 1048 N N . LEU A 1 123 ? -0.604 -13.905 -5.136 1.00 52.66 123 LEU A N 1
ATOM 1049 C CA . LEU A 1 123 ? -0.695 -14.413 -6.512 1.00 52.66 123 LEU A CA 1
ATOM 1050 C C . LEU A 1 123 ? -1.443 -15.742 -6.585 1.00 52.66 123 LEU A C 1
ATOM 1052 O O . LEU A 1 123 ? -2.328 -15.888 -7.422 1.00 52.66 123 LEU A O 1
ATOM 1056 N N . GLU A 1 124 ? -1.139 -16.691 -5.700 1.00 53.25 124 GLU A N 1
ATOM 1057 C CA . GLU A 1 124 ? -1.835 -17.981 -5.631 1.00 53.25 124 GLU A CA 1
ATOM 1058 C C . GLU A 1 124 ? -3.324 -17.807 -5.372 1.00 53.25 124 GLU A C 1
ATOM 1060 O O . GLU A 1 124 ? -4.148 -18.436 -6.034 1.00 53.25 124 GLU A O 1
ATOM 1065 N N . ARG A 1 125 ? -3.684 -16.871 -4.487 1.00 56.38 125 ARG A N 1
ATOM 1066 C CA . ARG A 1 125 ? -5.086 -16.500 -4.249 1.00 56.38 125 ARG A CA 1
ATOM 1067 C C . ARG A 1 125 ? -5.788 -15.956 -5.497 1.00 56.38 125 ARG A C 1
ATOM 1069 O O . ARG A 1 125 ? -7.015 -15.960 -5.535 1.00 56.38 125 ARG A O 1
ATOM 1076 N N . TYR A 1 126 ? -5.044 -15.467 -6.490 1.00 50.22 126 TYR A N 1
ATOM 1077 C CA . TYR A 1 126 ? -5.592 -14.835 -7.692 1.00 50.22 126 TYR A CA 1
ATOM 1078 C C . TYR A 1 126 ? -5.580 -15.749 -8.929 1.00 50.22 126 TYR A C 1
ATOM 1080 O O . TYR A 1 126 ? -6.505 -15.682 -9.734 1.00 50.22 126 TYR A O 1
ATOM 1088 N N . VAL A 1 127 ? -4.562 -16.604 -9.068 1.00 50.72 127 VAL A N 1
ATOM 1089 C CA . VAL A 1 127 ? -4.331 -17.483 -10.236 1.00 50.72 127 VAL A CA 1
ATOM 1090 C C . VAL A 1 127 ? -4.853 -18.918 -9.985 1.00 50.72 127 VAL A C 1
ATOM 1092 O O . VAL A 1 127 ? -5.178 -19.657 -10.926 1.00 50.72 127 VAL A O 1
ATOM 1095 N N . GLY A 1 128 ? -5.015 -19.288 -8.709 1.00 45.91 128 GLY A N 1
ATOM 1096 C CA . GLY A 1 128 ? -5.463 -20.592 -8.214 1.00 45.91 128 GLY A CA 1
ATOM 1097 C C . GLY A 1 128 ? -4.386 -21.274 -7.363 1.00 45.91 128 GLY A C 1
ATOM 1098 O O . GLY A 1 128 ? -3.214 -21.279 -7.747 1.00 45.91 128 GLY A O 1
ATOM 1099 N N . GLU A 1 129 ? -4.784 -21.858 -6.225 1.00 46.91 129 GLU A N 1
ATOM 1100 C CA . GLU A 1 129 ? -3.888 -22.637 -5.354 1.00 46.91 129 GLU A CA 1
ATOM 1101 C C . GLU A 1 129 ? -3.184 -23.744 -6.153 1.00 46.91 129 GLU A C 1
ATOM 1103 O O . GLU A 1 129 ? -3.820 -24.467 -6.923 1.00 46.91 129 GLU A O 1
ATOM 1108 N N . GLY A 1 130 ? -1.861 -23.853 -5.995 1.00 44.47 130 GLY A N 1
ATOM 1109 C CA . GLY A 1 130 ? -1.043 -24.871 -6.660 1.00 44.47 130 GLY A CA 1
ATOM 1110 C C . GLY A 1 130 ? -0.515 -24.494 -8.048 1.00 44.47 130 GLY A C 1
ATOM 1111 O O . GLY A 1 130 ? 0.314 -25.219 -8.581 1.00 44.47 130 GLY A O 1
ATOM 1112 N N . LYS A 1 131 ? -0.917 -23.355 -8.633 1.00 50.78 131 LYS A N 1
ATOM 1113 C CA . LYS A 1 131 ? -0.348 -22.890 -9.918 1.00 50.78 131 LYS A CA 1
ATOM 1114 C C . LYS A 1 131 ? 0.933 -22.063 -9.788 1.00 50.78 131 LYS A C 1
ATOM 1116 O O . LYS A 1 131 ? 1.609 -21.859 -10.791 1.00 50.78 131 LYS A O 1
ATOM 1121 N N . VAL A 1 132 ? 1.250 -21.558 -8.593 1.00 46.53 132 VAL A N 1
ATOM 1122 C CA . VAL A 1 132 ? 2.448 -20.728 -8.351 1.00 46.53 132 VAL A CA 1
ATOM 1123 C C . VAL A 1 132 ? 3.436 -21.439 -7.416 1.00 46.53 132 VAL A C 1
ATOM 1125 O O . VAL A 1 132 ? 4.639 -21.294 -7.608 1.00 46.53 132 VAL A O 1
ATOM 1128 N N . ALA A 1 133 ? 2.967 -22.268 -6.471 1.00 40.88 133 ALA A N 1
ATOM 1129 C CA . ALA A 1 133 ? 3.824 -23.015 -5.546 1.00 40.88 133 ALA A CA 1
ATOM 1130 C C . ALA A 1 133 ? 4.806 -24.000 -6.208 1.00 40.88 133 ALA A C 1
ATOM 1132 O O . ALA A 1 133 ? 5.922 -24.128 -5.713 1.00 40.88 133 ALA A O 1
ATOM 1133 N N . GLU A 1 134 ? 4.450 -24.663 -7.317 1.00 42.25 134 GLU A N 1
ATOM 1134 C CA . GLU A 1 134 ? 5.361 -25.606 -8.004 1.00 42.25 134 GLU A CA 1
ATOM 1135 C C . GLU A 1 134 ? 6.513 -24.904 -8.753 1.00 42.25 134 GLU A C 1
ATOM 1137 O O . GLU A 1 134 ? 7.506 -25.539 -9.095 1.00 42.25 134 GLU A O 1
ATOM 1142 N N . HIS A 1 135 ? 6.419 -23.583 -8.945 1.00 51.62 135 HIS A N 1
ATOM 1143 C CA . HIS A 1 135 ? 7.363 -22.769 -9.718 1.00 51.62 135 HIS A CA 1
ATOM 1144 C C . HIS A 1 135 ? 7.909 -21.579 -8.917 1.00 51.62 135 HIS A C 1
ATOM 1146 O O . HIS A 1 135 ? 8.352 -20.594 -9.497 1.00 51.62 135 HIS A O 1
ATOM 1152 N N . LEU A 1 136 ? 7.857 -21.628 -7.584 1.00 52.03 136 LEU A N 1
ATOM 1153 C CA . LEU A 1 136 ? 8.263 -20.525 -6.704 1.00 52.03 136 LEU A CA 1
ATOM 1154 C C . LEU A 1 136 ? 9.745 -20.158 -6.867 1.00 52.03 136 LEU A C 1
ATOM 1156 O O . LEU A 1 136 ? 10.074 -18.987 -7.057 1.00 52.03 136 LEU A O 1
ATOM 1160 N N . ASP A 1 137 ? 10.612 -21.171 -6.859 1.00 54.12 137 ASP A N 1
ATOM 1161 C CA . ASP A 1 137 ? 12.046 -21.001 -7.100 1.00 54.12 137 ASP A CA 1
ATOM 1162 C C . ASP A 1 137 ? 12.296 -20.514 -8.534 1.00 54.12 137 ASP A C 1
ATOM 1164 O O . ASP A 1 137 ? 13.090 -19.608 -8.763 1.00 54.12 137 ASP A O 1
ATOM 1168 N N . GLU A 1 138 ? 11.550 -21.044 -9.507 1.00 63.12 138 GLU A N 1
ATOM 1169 C CA . GLU A 1 138 ? 11.645 -20.638 -10.911 1.00 63.12 138 GLU A CA 1
ATOM 1170 C C . GLU A 1 138 ? 11.186 -19.185 -11.125 1.00 63.12 138 GLU A C 1
ATOM 1172 O O . GLU A 1 138 ? 11.799 -18.439 -11.885 1.00 63.12 138 GLU A O 1
ATOM 1177 N N . PHE A 1 139 ? 10.137 -18.740 -10.432 1.00 67.25 139 PHE A N 1
ATOM 1178 C CA . PHE A 1 139 ? 9.669 -17.359 -10.457 1.00 67.25 139 PHE A CA 1
ATOM 1179 C C . PHE A 1 139 ? 10.685 -16.420 -9.805 1.00 67.25 139 PHE A C 1
ATOM 1181 O O . PHE A 1 139 ? 10.991 -15.380 -10.387 1.00 67.25 139 PHE A O 1
ATOM 1188 N N . ASP A 1 140 ? 11.236 -16.780 -8.643 1.00 62.56 140 ASP A N 1
ATOM 1189 C CA . ASP A 1 140 ? 12.268 -15.988 -7.965 1.00 62.56 140 ASP A CA 1
ATOM 1190 C C . ASP A 1 140 ? 13.537 -15.859 -8.827 1.00 62.56 140 ASP A C 1
ATOM 1192 O O . ASP A 1 140 ? 14.052 -14.754 -9.012 1.00 62.56 140 ASP A O 1
ATOM 1196 N N . GLU A 1 141 ? 13.988 -16.945 -9.460 1.00 64.81 141 GLU A N 1
ATOM 1197 C CA . GLU A 1 141 ? 15.104 -16.914 -10.413 1.00 64.81 141 GLU A CA 1
ATOM 1198 C C . GLU A 1 141 ? 14.797 -16.026 -11.628 1.00 64.81 141 GLU A C 1
ATOM 1200 O O . GLU A 1 141 ? 15.572 -15.124 -11.960 1.00 64.81 141 GLU A O 1
ATOM 1205 N N . ARG A 1 142 ? 13.611 -16.166 -12.234 1.00 70.88 142 ARG A N 1
ATOM 1206 C CA . ARG A 1 142 ? 13.180 -15.302 -13.347 1.00 70.88 142 ARG A CA 1
ATOM 1207 C C . ARG A 1 142 ? 13.108 -13.832 -12.940 1.00 70.88 142 ARG A C 1
ATOM 1209 O O . ARG A 1 142 ? 13.438 -12.966 -13.747 1.00 70.88 142 ARG A O 1
ATOM 1216 N N . VAL A 1 143 ? 12.697 -13.530 -11.706 1.00 72.06 143 VAL A N 1
ATOM 1217 C CA . VAL A 1 143 ? 12.700 -12.168 -11.155 1.00 72.06 143 VAL A CA 1
ATOM 1218 C C . VAL A 1 143 ? 14.126 -11.640 -11.000 1.00 72.06 143 VAL A C 1
ATOM 1220 O O . VAL A 1 143 ? 14.380 -10.485 -11.349 1.00 72.06 143 VAL A O 1
ATOM 1223 N N . LYS A 1 144 ? 15.064 -12.447 -10.492 1.00 69.31 144 LYS A N 1
ATOM 1224 C CA . LYS A 1 144 ? 16.475 -12.052 -10.327 1.00 69.31 144 LYS A CA 1
ATOM 1225 C C . LYS A 1 144 ? 17.137 -11.707 -11.658 1.00 69.31 144 LYS A C 1
ATOM 1227 O O . LYS A 1 144 ? 17.949 -10.782 -11.703 1.00 69.31 144 LYS A O 1
ATOM 1232 N N . GLU A 1 145 ? 16.751 -12.386 -12.735 1.00 75.44 145 GLU A N 1
ATOM 1233 C CA . GLU A 1 145 ? 17.247 -12.131 -14.090 1.00 75.44 145 GLU A CA 1
ATOM 1234 C C . GLU A 1 145 ? 16.710 -10.842 -14.734 1.00 75.44 145 GLU A C 1
ATOM 1236 O O . GLU A 1 145 ? 17.203 -10.434 -15.792 1.00 75.44 145 GLU A O 1
ATOM 1241 N N . LEU A 1 146 ? 15.689 -10.199 -14.161 1.00 76.12 146 LEU A N 1
ATOM 1242 C CA . LEU A 1 146 ? 15.124 -8.958 -14.694 1.00 76.12 146 LEU A CA 1
ATOM 1243 C C . LEU A 1 146 ? 16.023 -7.749 -14.409 1.00 76.12 146 LEU A C 1
ATOM 1245 O O . LEU A 1 146 ? 16.588 -7.587 -13.317 1.00 76.12 146 LEU A O 1
ATOM 1249 N N . SER A 1 147 ? 16.065 -6.810 -15.359 1.00 75.81 147 SER A N 1
ATOM 1250 C CA . SER A 1 147 ? 16.675 -5.501 -15.115 1.00 75.81 147 SER A CA 1
ATOM 1251 C C . SER A 1 147 ? 16.050 -4.794 -13.904 1.00 75.81 147 SER A C 1
ATOM 1253 O O . SER A 1 147 ? 14.911 -5.047 -13.499 1.00 75.81 147 SER A O 1
ATOM 1255 N N . TYR A 1 148 ? 16.800 -3.872 -13.297 1.00 67.81 148 TYR A N 1
ATOM 1256 C CA . TYR A 1 148 ? 16.321 -3.081 -12.158 1.00 67.81 148 TYR A CA 1
ATOM 1257 C C . TYR A 1 148 ? 15.008 -2.343 -12.472 1.00 67.81 148 TYR A C 1
ATOM 1259 O O . TYR A 1 148 ? 14.091 -2.302 -11.647 1.00 67.81 148 TYR A O 1
ATOM 1267 N N . THR A 1 149 ? 14.896 -1.799 -13.685 1.00 74.50 149 THR A N 1
ATOM 1268 C CA . THR A 1 149 ? 13.703 -1.088 -14.151 1.00 74.50 149 THR A CA 1
ATOM 1269 C C . THR A 1 149 ? 12.529 -2.043 -14.331 1.00 74.50 149 THR A C 1
ATOM 1271 O O . THR A 1 149 ? 11.435 -1.744 -13.859 1.00 74.50 149 THR A O 1
ATOM 1274 N N . ALA A 1 150 ? 12.750 -3.211 -14.942 1.00 80.81 150 ALA A N 1
ATOM 1275 C CA . ALA A 1 150 ? 11.722 -4.237 -15.093 1.00 80.81 150 ALA A CA 1
ATOM 1276 C C . ALA A 1 150 ? 11.202 -4.715 -13.728 1.00 80.81 150 ALA A C 1
ATOM 1278 O O . ALA A 1 150 ? 9.992 -4.747 -13.513 1.00 80.81 150 ALA A O 1
ATOM 1279 N N . ARG A 1 151 ? 12.090 -4.971 -12.757 1.00 76.38 151 ARG A N 1
ATOM 1280 C CA . ARG A 1 151 ? 11.684 -5.294 -11.377 1.00 76.38 151 ARG A CA 1
ATOM 1281 C C . ARG A 1 151 ? 10.884 -4.170 -10.731 1.00 76.38 151 ARG A C 1
ATOM 1283 O O . ARG A 1 151 ? 9.835 -4.428 -10.156 1.00 76.38 151 ARG A O 1
ATOM 1290 N N . SER A 1 152 ? 11.325 -2.922 -10.879 1.00 72.25 152 SER A N 1
ATOM 1291 C CA . SER A 1 152 ? 10.618 -1.749 -10.343 1.00 72.25 152 SER A CA 1
ATOM 1292 C C . SER A 1 152 ? 9.209 -1.592 -10.925 1.00 72.25 152 SER A C 1
ATOM 1294 O O . SER A 1 152 ? 8.264 -1.289 -10.193 1.00 72.25 152 SER A O 1
ATOM 1296 N N . ILE A 1 153 ? 9.051 -1.827 -12.232 1.00 83.69 153 ILE A N 1
ATOM 1297 C CA . ILE A 1 153 ? 7.744 -1.828 -12.899 1.00 83.69 153 ILE A CA 1
ATOM 1298 C C . ILE A 1 153 ? 6.896 -2.980 -12.366 1.00 83.69 153 ILE A C 1
ATOM 1300 O O . ILE A 1 153 ? 5.759 -2.746 -11.968 1.00 83.69 153 ILE A O 1
ATOM 1304 N N . LEU A 1 154 ? 7.443 -4.194 -12.289 1.00 84.00 154 LEU A N 1
ATOM 1305 C CA . LEU A 1 154 ? 6.728 -5.362 -11.784 1.00 84.00 154 LEU A CA 1
ATOM 1306 C C . LEU A 1 154 ? 6.239 -5.140 -10.344 1.00 84.00 154 LEU A C 1
ATOM 1308 O O . LEU A 1 154 ? 5.052 -5.307 -10.074 1.00 84.00 154 LEU A O 1
ATOM 1312 N N . THR A 1 155 ? 7.094 -4.636 -9.449 1.00 75.06 155 THR A N 1
ATOM 1313 C CA . THR A 1 155 ? 6.721 -4.221 -8.086 1.00 75.06 155 THR A CA 1
ATOM 1314 C C . THR A 1 155 ? 5.624 -3.152 -8.083 1.00 75.06 155 THR A C 1
ATOM 1316 O O . THR A 1 155 ? 4.689 -3.230 -7.285 1.00 75.06 155 THR A O 1
ATOM 1319 N N . CYS A 1 156 ? 5.693 -2.152 -8.968 1.00 79.00 156 CYS A N 1
ATOM 1320 C CA . CYS A 1 156 ? 4.647 -1.131 -9.087 1.00 79.00 156 CYS A CA 1
ATOM 1321 C C . CYS A 1 156 ? 3.299 -1.718 -9.511 1.00 79.00 156 CYS A C 1
ATOM 1323 O O . CYS A 1 156 ? 2.263 -1.310 -8.984 1.00 79.00 156 CYS A O 1
ATOM 1325 N N . VAL A 1 157 ? 3.303 -2.660 -10.454 1.00 83.19 157 VAL A N 1
ATOM 1326 C CA . VAL A 1 157 ? 2.087 -3.329 -10.928 1.00 83.19 157 VAL A CA 1
ATOM 1327 C C . VAL A 1 157 ? 1.519 -4.232 -9.842 1.00 83.19 157 VAL A C 1
ATOM 1329 O O . VAL A 1 157 ? 0.321 -4.162 -9.578 1.00 83.19 157 VAL A O 1
ATOM 1332 N N . PHE A 1 158 ? 2.367 -4.994 -9.144 1.00 74.25 158 PHE A N 1
ATOM 1333 C CA . PHE A 1 158 ? 1.957 -5.768 -7.977 1.00 74.25 158 PHE A CA 1
ATOM 1334 C C . PHE A 1 158 ? 1.296 -4.876 -6.940 1.00 74.25 158 PHE A C 1
ATOM 1336 O O . PHE A 1 158 ? 0.208 -5.186 -6.495 1.00 74.25 158 PHE A O 1
ATOM 1343 N N . ASN A 1 159 ? 1.869 -3.738 -6.580 1.00 64.75 159 ASN A N 1
ATOM 1344 C CA . ASN A 1 159 ? 1.302 -2.925 -5.503 1.00 64.75 159 ASN A CA 1
ATOM 1345 C C . ASN A 1 159 ? 0.134 -2.015 -5.929 1.00 64.75 159 ASN A C 1
ATOM 1347 O O . ASN A 1 159 ? -0.443 -1.320 -5.089 1.00 64.75 159 ASN A O 1
ATOM 1351 N N . ALA A 1 160 ? -0.239 -1.993 -7.212 1.00 67.94 160 ALA A N 1
ATOM 1352 C CA . ALA A 1 160 ? -1.344 -1.171 -7.692 1.00 67.94 160 ALA A CA 1
ATOM 1353 C C . ALA A 1 160 ? -2.707 -1.721 -7.211 1.00 67.94 160 ALA A C 1
ATOM 1355 O O . ALA A 1 160 ? -2.919 -2.932 -7.263 1.00 67.94 160 ALA A O 1
ATOM 1356 N N . PRO A 1 161 ? -3.680 -0.869 -6.817 1.00 60.59 161 PRO A N 1
ATOM 1357 C CA . PRO A 1 161 ? -4.979 -1.321 -6.294 1.00 60.59 161 PRO A CA 1
ATOM 1358 C C . PRO A 1 161 ? -5.740 -2.289 -7.209 1.00 60.59 161 PRO A C 1
ATOM 1360 O O . PRO A 1 161 ? -6.369 -3.224 -6.730 1.00 60.59 161 PRO A O 1
ATOM 1363 N N . MET A 1 162 ? -5.647 -2.082 -8.524 1.00 75.50 162 MET A N 1
ATOM 1364 C CA . MET A 1 162 ? -6.267 -2.931 -9.550 1.00 75.50 162 MET A CA 1
ATOM 1365 C C . MET A 1 162 ? -5.255 -3.867 -10.231 1.00 75.50 162 MET A C 1
ATOM 1367 O O . MET A 1 162 ? -5.561 -4.474 -11.252 1.00 75.50 162 MET A O 1
ATOM 1371 N N . ARG A 1 163 ? -4.035 -3.962 -9.681 1.00 77.25 163 ARG A N 1
ATOM 1372 C CA . ARG A 1 163 ? -2.890 -4.691 -10.252 1.00 77.25 163 ARG A CA 1
ATOM 1373 C C . ARG A 1 163 ? -2.599 -4.308 -11.711 1.00 77.25 163 ARG A C 1
ATOM 1375 O O . ARG A 1 163 ? -2.190 -5.125 -12.536 1.00 77.25 163 ARG A O 1
ATOM 1382 N N . GLU A 1 164 ? -2.837 -3.036 -12.020 1.00 85.06 164 GLU A N 1
ATOM 1383 C CA . GLU A 1 164 ? -2.629 -2.422 -13.324 1.00 85.06 164 GLU A CA 1
ATOM 1384 C C . GLU A 1 164 ? -2.076 -1.008 -13.187 1.00 85.06 164 GLU A C 1
ATOM 1386 O O . GLU A 1 164 ? -2.415 -0.273 -12.254 1.00 85.06 164 GLU A O 1
ATOM 1391 N N . VAL A 1 165 ? -1.222 -0.619 -14.132 1.00 85.62 165 VAL A N 1
ATOM 1392 C CA . VAL A 1 165 ? -0.624 0.717 -14.179 1.00 85.62 165 VAL A CA 1
ATOM 1393 C C . VAL A 1 165 ? -0.561 1.197 -15.624 1.00 85.62 165 VAL A C 1
ATOM 1395 O O . VAL A 1 165 ? -0.069 0.491 -16.505 1.00 85.62 165 VAL A O 1
ATOM 1398 N N . ASN A 1 166 ? -1.046 2.416 -15.871 1.00 89.75 166 ASN A N 1
ATOM 1399 C CA . ASN A 1 166 ? -0.920 3.061 -17.174 1.00 89.75 166 ASN A CA 1
ATOM 1400 C C . ASN A 1 166 ? 0.561 3.326 -17.486 1.00 89.75 166 ASN A C 1
ATOM 1402 O O . ASN A 1 166 ? 1.296 3.836 -16.638 1.00 89.75 166 ASN A O 1
ATOM 1406 N N . LEU A 1 167 ? 1.002 3.010 -18.708 1.00 91.19 167 LEU A N 1
ATOM 1407 C CA . LEU A 1 167 ? 2.413 3.130 -19.088 1.00 91.19 167 LEU A CA 1
ATOM 1408 C C . LEU A 1 167 ? 2.926 4.576 -19.016 1.00 91.19 167 LEU A C 1
ATOM 1410 O O . LEU A 1 167 ? 4.106 4.790 -18.757 1.00 91.19 167 LEU A O 1
ATOM 1414 N N . ARG A 1 168 ? 2.049 5.575 -19.187 1.00 85.94 168 ARG A N 1
ATOM 1415 C CA . ARG A 1 168 ? 2.407 6.999 -19.060 1.00 85.94 168 ARG A CA 1
ATOM 1416 C C . ARG A 1 168 ? 2.745 7.398 -17.626 1.00 85.94 168 ARG A C 1
ATOM 1418 O O . ARG A 1 168 ? 3.526 8.323 -17.428 1.00 85.94 168 ARG A O 1
ATOM 1425 N N . ASP A 1 169 ? 2.189 6.693 -16.643 1.00 82.00 169 ASP A N 1
ATOM 1426 C CA . ASP A 1 169 ? 2.414 6.974 -15.224 1.00 82.00 169 ASP A CA 1
ATOM 1427 C C . ASP A 1 169 ? 3.687 6.289 -14.700 1.00 82.00 169 ASP A C 1
ATOM 1429 O O . ASP A 1 169 ? 4.222 6.685 -13.663 1.00 82.00 169 ASP A O 1
ATOM 1433 N N . LEU A 1 170 ? 4.178 5.254 -15.395 1.00 82.56 170 LEU A N 1
ATOM 1434 C CA . LEU A 1 170 ? 5.312 4.443 -14.947 1.00 82.56 170 LEU A CA 1
ATOM 1435 C C . LEU A 1 170 ? 6.603 5.240 -14.734 1.00 82.56 170 LEU A C 1
ATOM 1437 O O . LEU A 1 170 ? 7.182 5.049 -13.665 1.00 82.56 170 LEU A O 1
ATOM 1441 N N . PRO A 1 171 ? 7.045 6.139 -15.643 1.00 77.81 171 PRO A N 1
ATOM 1442 C CA . PRO A 1 171 ? 8.266 6.916 -15.435 1.00 77.81 171 PRO A CA 1
ATOM 1443 C C . PRO A 1 171 ? 8.271 7.645 -14.091 1.00 77.81 171 PRO A C 1
ATOM 1445 O O . PRO A 1 171 ? 9.214 7.520 -13.315 1.00 77.81 171 PRO A O 1
ATOM 1448 N N . VAL A 1 172 ? 7.168 8.329 -13.775 1.00 71.88 172 VAL A N 1
ATOM 1449 C CA . VAL A 1 172 ? 7.016 9.076 -12.522 1.00 71.88 172 VAL A CA 1
ATOM 1450 C C . VAL A 1 172 ? 6.952 8.126 -11.332 1.00 71.88 172 VAL A C 1
ATOM 1452 O O . VAL A 1 172 ? 7.634 8.346 -10.333 1.00 71.88 172 VAL A O 1
ATOM 1455 N N . ARG A 1 173 ? 6.168 7.045 -11.436 1.00 69.38 173 ARG A N 1
ATOM 1456 C CA . ARG A 1 173 ? 5.992 6.083 -10.340 1.00 69.38 173 ARG A CA 1
ATOM 1457 C C . ARG A 1 173 ? 7.306 5.433 -9.937 1.00 69.38 173 ARG A C 1
ATOM 1459 O O . ARG A 1 173 ? 7.585 5.388 -8.745 1.00 69.38 173 ARG A O 1
ATOM 1466 N N . ILE A 1 174 ? 8.126 5.011 -10.899 1.00 68.00 174 ILE A N 1
ATOM 1467 C CA . ILE A 1 174 ? 9.418 4.360 -10.629 1.00 68.00 174 ILE A CA 1
ATOM 1468 C C . ILE A 1 174 ? 10.575 5.362 -10.452 1.00 68.00 174 ILE A C 1
ATOM 1470 O O . ILE A 1 174 ? 11.699 4.961 -10.167 1.00 68.00 174 ILE A O 1
ATOM 1474 N N . GLY A 1 175 ? 10.308 6.670 -10.536 1.00 59.62 175 GLY A N 1
ATOM 1475 C CA . GLY A 1 175 ? 11.286 7.730 -10.270 1.00 59.62 175 GLY A CA 1
ATOM 1476 C C . GLY A 1 175 ? 12.291 7.981 -11.397 1.00 59.62 175 GLY A C 1
ATOM 1477 O O . GLY A 1 175 ? 13.389 8.464 -11.131 1.00 59.62 175 GLY A O 1
ATOM 1478 N N . LEU A 1 176 ? 11.940 7.666 -12.645 1.00 67.88 176 LEU A N 1
ATOM 1479 C CA . LEU A 1 176 ? 12.726 8.056 -13.812 1.00 67.88 176 LEU A CA 1
ATOM 1480 C C . LEU A 1 176 ? 12.400 9.495 -14.209 1.00 67.88 176 LEU A C 1
ATOM 1482 O O . LEU A 1 176 ? 11.242 9.861 -14.413 1.00 67.88 176 LEU A O 1
ATOM 1486 N N . THR A 1 177 ? 13.442 10.303 -14.374 1.00 62.44 177 THR A N 1
ATOM 1487 C CA . THR A 1 177 ? 13.346 11.680 -14.862 1.00 62.44 177 THR A CA 1
ATOM 1488 C C . THR A 1 177 ? 14.235 11.847 -16.096 1.00 62.44 177 THR A C 1
ATOM 1490 O O . THR A 1 177 ? 15.289 11.226 -16.200 1.00 62.44 177 THR A O 1
ATOM 1493 N N . GLY A 1 178 ? 13.792 12.647 -17.071 1.00 70.12 178 GLY A N 1
ATOM 1494 C CA . GLY A 1 178 ? 14.541 12.912 -18.307 1.00 70.12 178 GLY A CA 1
ATOM 1495 C C . GLY A 1 178 ? 13.794 12.544 -19.591 1.00 70.12 178 GLY A C 1
ATOM 1496 O O . GLY A 1 178 ? 12.751 11.892 -19.565 1.00 70.12 178 GLY A O 1
ATOM 1497 N N . ARG A 1 179 ? 14.333 12.989 -20.736 1.00 74.81 179 ARG A N 1
ATOM 1498 C CA . ARG A 1 179 ? 13.705 12.810 -22.062 1.00 74.81 179 ARG A CA 1
ATOM 1499 C C . ARG A 1 179 ? 13.616 11.340 -22.491 1.00 74.81 179 ARG A C 1
ATOM 1501 O O . ARG A 1 179 ? 12.681 10.984 -23.199 1.00 74.81 179 ARG A O 1
ATOM 1508 N N . ASP A 1 180 ? 14.523 10.494 -22.004 1.00 80.50 180 ASP A N 1
ATOM 1509 C CA . ASP A 1 180 ? 14.591 9.071 -22.363 1.00 80.50 180 ASP A CA 1
ATOM 1510 C C . ASP A 1 180 ? 13.757 8.158 -21.453 1.00 80.50 180 ASP A C 1
ATOM 1512 O O . ASP A 1 180 ? 13.670 6.955 -21.695 1.00 80.50 180 ASP A O 1
ATOM 1516 N N . ALA A 1 181 ? 13.103 8.703 -20.421 1.00 73.81 181 ALA A N 1
ATOM 1517 C CA . ALA A 1 181 ? 12.372 7.904 -19.439 1.00 73.81 181 ALA A CA 1
ATOM 1518 C C . ALA A 1 181 ? 11.267 7.040 -20.078 1.00 73.81 181 ALA A C 1
ATOM 1520 O O . ALA A 1 181 ? 11.062 5.899 -19.671 1.00 73.81 181 ALA A O 1
ATOM 1521 N N . GLY A 1 182 ? 10.599 7.547 -21.121 1.00 80.25 182 GLY A N 1
ATOM 1522 C CA . GLY A 1 182 ? 9.598 6.782 -21.871 1.00 80.25 182 GLY A CA 1
ATOM 1523 C C . GLY A 1 182 ? 10.189 5.578 -22.610 1.00 80.25 182 GLY A C 1
ATOM 1524 O O . GLY A 1 182 ? 9.596 4.502 -22.592 1.00 80.25 182 GLY A O 1
ATOM 1525 N N . ARG A 1 183 ? 11.382 5.731 -23.198 1.00 87.38 183 ARG A N 1
ATOM 1526 C CA . ARG A 1 183 ? 12.094 4.636 -23.871 1.00 87.38 183 ARG A CA 1
ATOM 1527 C C . ARG A 1 183 ? 12.569 3.589 -22.865 1.00 87.38 183 ARG A C 1
ATOM 1529 O O . ARG A 1 183 ? 12.323 2.412 -23.075 1.00 87.38 183 ARG A O 1
ATOM 1536 N N . ILE A 1 184 ? 13.160 4.018 -21.748 1.00 81.88 184 ILE A N 1
ATOM 1537 C CA . ILE A 1 184 ? 13.620 3.121 -20.674 1.00 81.88 184 ILE A CA 1
ATOM 1538 C C . ILE A 1 184 ? 12.456 2.284 -20.119 1.00 81.88 184 ILE A C 1
ATOM 1540 O O . ILE A 1 184 ? 12.613 1.091 -19.867 1.00 81.88 184 ILE A O 1
ATOM 1544 N N . VAL A 1 185 ? 11.279 2.896 -19.943 1.00 88.19 185 VAL A N 1
ATOM 1545 C CA . VAL A 1 185 ? 10.067 2.169 -19.545 1.00 88.19 185 VAL A CA 1
ATOM 1546 C C . VAL A 1 185 ? 9.623 1.193 -20.628 1.00 88.19 185 VAL A C 1
ATOM 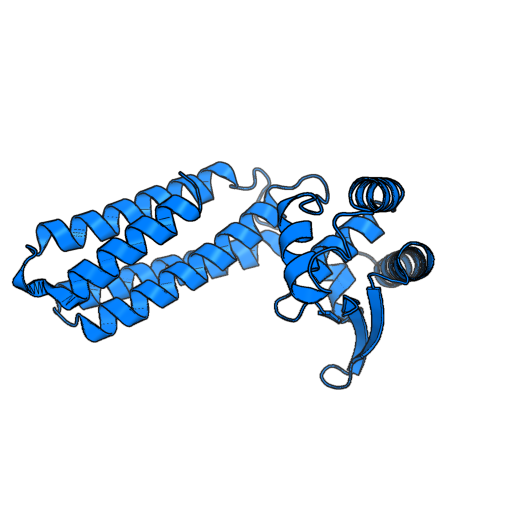1548 O O . VAL A 1 185 ? 9.303 0.059 -20.292 1.00 88.19 185 VAL A O 1
ATOM 1551 N N . SER A 1 186 ? 9.617 1.599 -21.901 1.00 91.19 186 SER A N 1
ATOM 1552 C CA . SER A 1 186 ? 9.254 0.710 -23.012 1.00 91.19 186 SER A CA 1
ATOM 1553 C C . SER A 1 186 ? 10.150 -0.528 -23.056 1.00 91.19 186 SER A C 1
ATOM 1555 O O . SER A 1 186 ? 9.637 -1.640 -23.012 1.00 91.19 186 SER A O 1
ATOM 1557 N N . ASP A 1 187 ? 11.473 -0.340 -23.024 1.00 90.88 187 ASP A N 1
ATOM 1558 C CA . ASP A 1 187 ? 12.457 -1.428 -23.063 1.00 90.88 187 ASP A CA 1
ATOM 1559 C C . ASP A 1 187 ? 12.258 -2.406 -21.884 1.00 90.88 187 ASP A C 1
ATOM 1561 O O . ASP A 1 187 ? 12.339 -3.625 -22.039 1.00 90.88 187 ASP A O 1
ATOM 1565 N N . ALA A 1 188 ? 11.937 -1.881 -20.696 1.00 90.12 188 ALA A N 1
ATOM 1566 C CA . ALA A 1 188 ? 11.677 -2.687 -19.504 1.00 90.12 188 ALA A CA 1
ATOM 1567 C C . ALA A 1 188 ? 10.317 -3.414 -19.540 1.00 90.12 188 ALA A C 1
ATOM 1569 O O . ALA A 1 188 ? 10.194 -4.522 -19.018 1.00 90.12 188 ALA A O 1
ATOM 1570 N N . VAL A 1 189 ? 9.289 -2.820 -20.153 1.00 94.00 189 VAL A N 1
ATOM 1571 C CA . VAL A 1 189 ? 7.985 -3.470 -20.375 1.00 94.00 189 VAL A CA 1
ATOM 1572 C C . VAL A 1 189 ? 8.110 -4.589 -21.410 1.00 94.00 189 VAL A C 1
ATOM 1574 O O . VAL A 1 189 ? 7.544 -5.668 -21.218 1.00 94.00 189 VAL A O 1
ATOM 1577 N N . ASP A 1 190 ? 8.893 -4.373 -22.464 1.00 94.19 190 ASP A N 1
ATOM 1578 C CA . ASP A 1 190 ? 9.202 -5.395 -23.464 1.00 94.19 190 ASP A CA 1
ATOM 1579 C C . ASP A 1 190 ? 10.007 -6.546 -22.841 1.00 94.19 190 ASP A C 1
ATOM 1581 O O . ASP A 1 190 ? 9.719 -7.721 -23.080 1.00 94.19 190 ASP A O 1
ATOM 1585 N N . GLU A 1 191 ? 10.964 -6.241 -21.956 1.00 91.56 191 GLU A N 1
ATOM 1586 C CA . GLU A 1 191 ? 11.666 -7.262 -21.175 1.00 91.56 191 GLU A CA 1
ATOM 1587 C C . GLU A 1 191 ? 10.696 -8.094 -20.326 1.00 91.56 191 GLU A C 1
ATOM 1589 O O . GLU A 1 191 ? 10.742 -9.326 -20.385 1.00 91.56 191 GLU A O 1
ATOM 1594 N N . LEU A 1 192 ? 9.812 -7.438 -19.566 1.00 90.56 192 LEU A N 1
ATOM 1595 C CA . LEU A 1 192 ? 8.836 -8.106 -18.705 1.00 90.56 192 LEU A CA 1
ATOM 1596 C C . LEU A 1 192 ? 7.880 -8.993 -19.499 1.00 90.56 192 LEU A C 1
ATOM 1598 O O . LEU A 1 192 ? 7.652 -10.136 -19.122 1.00 90.56 192 LEU A O 1
ATOM 1602 N N . THR A 1 193 ? 7.332 -8.500 -20.606 1.00 91.19 193 THR A N 1
ATOM 1603 C CA . THR A 1 193 ? 6.389 -9.280 -21.422 1.00 91.19 193 THR A CA 1
ATOM 1604 C C . THR A 1 193 ? 7.055 -10.457 -22.129 1.00 91.19 193 THR A C 1
ATOM 1606 O O . THR A 1 193 ? 6.398 -11.470 -22.353 1.00 91.19 193 THR A O 1
ATOM 1609 N N . ARG A 1 194 ? 8.358 -10.373 -22.427 1.00 92.06 194 ARG A N 1
ATOM 1610 C CA . ARG A 1 194 ? 9.137 -11.477 -23.007 1.00 92.06 194 ARG A CA 1
ATOM 1611 C C . ARG A 1 194 ? 9.562 -12.521 -21.975 1.00 92.06 194 ARG A C 1
ATOM 1613 O O . ARG A 1 194 ? 9.472 -13.711 -22.257 1.00 92.06 194 ARG A O 1
ATOM 1620 N N . LYS A 1 195 ? 10.063 -12.093 -20.811 1.00 85.31 195 LYS A N 1
ATOM 1621 C CA . LYS A 1 195 ? 10.570 -12.993 -19.757 1.00 85.31 195 LYS A CA 1
ATOM 1622 C C . LYS A 1 195 ? 9.468 -13.517 -18.840 1.00 85.31 195 LYS A C 1
ATOM 1624 O O . LYS A 1 195 ? 9.631 -14.582 -18.253 1.00 85.31 195 LYS A O 1
ATOM 1629 N N . MET A 1 196 ? 8.360 -12.788 -18.717 1.00 85.81 196 MET A N 1
ATOM 1630 C CA . MET A 1 196 ? 7.213 -13.110 -17.864 1.00 85.81 196 MET A CA 1
ATOM 1631 C C . MET A 1 196 ? 5.852 -13.010 -18.581 1.00 85.81 196 MET A C 1
ATOM 1633 O O . MET A 1 196 ? 4.938 -12.340 -18.087 1.00 85.81 196 MET A O 1
ATOM 1637 N N . PRO A 1 197 ? 5.678 -13.678 -19.740 1.00 84.31 197 PRO A N 1
ATOM 1638 C CA . PRO A 1 197 ? 4.448 -13.597 -20.538 1.00 84.31 197 PRO A CA 1
ATOM 1639 C C . PRO A 1 197 ? 3.212 -14.197 -19.844 1.00 84.31 197 PRO A C 1
ATOM 1641 O O . PRO A 1 197 ? 2.076 -13.872 -20.191 1.00 84.31 197 PRO A O 1
ATOM 1644 N N . ASP A 1 198 ? 3.433 -15.095 -18.892 1.00 79.25 198 ASP A N 1
ATOM 1645 C CA . ASP A 1 198 ? 2.470 -15.748 -18.005 1.00 79.25 198 ASP A CA 1
ATOM 1646 C C . ASP A 1 198 ? 2.025 -14.848 -16.843 1.00 79.25 198 ASP A C 1
ATOM 1648 O O . ASP A 1 198 ? 0.897 -14.986 -16.382 1.00 79.25 198 ASP A O 1
ATOM 1652 N N . VAL A 1 199 ? 2.853 -13.883 -16.425 1.00 80.88 199 VAL A N 1
ATOM 1653 C CA . VAL A 1 199 ? 2.598 -13.031 -15.247 1.00 80.88 199 VAL A CA 1
ATOM 1654 C C . VAL A 1 199 ? 2.055 -11.663 -15.637 1.00 80.88 199 VAL A C 1
ATOM 1656 O O . VAL A 1 199 ? 1.170 -11.138 -14.966 1.00 80.88 199 VAL A O 1
ATOM 1659 N N . VAL A 1 200 ? 2.555 -11.067 -16.721 1.00 87.31 200 VAL A N 1
ATOM 1660 C CA . VAL A 1 200 ? 2.156 -9.720 -17.151 1.00 87.31 200 VAL A CA 1
ATOM 1661 C C . VAL A 1 200 ? 1.619 -9.703 -18.575 1.00 87.31 200 VAL A C 1
ATOM 1663 O O . VAL A 1 200 ? 1.960 -10.524 -19.425 1.00 87.31 200 VAL A O 1
ATOM 1666 N N . LYS A 1 201 ? 0.771 -8.719 -18.870 1.00 92.19 201 LYS A N 1
ATOM 1667 C CA . LYS A 1 201 ? 0.398 -8.370 -20.244 1.00 92.19 201 LYS A CA 1
ATOM 1668 C C . LYS A 1 201 ? 0.190 -6.872 -20.385 1.00 92.19 201 LYS A C 1
ATOM 1670 O O . LYS A 1 201 ? -0.217 -6.200 -19.440 1.00 92.19 201 LYS A O 1
ATOM 1675 N N . VAL A 1 202 ? 0.416 -6.366 -21.590 1.00 94.19 202 VAL A N 1
ATOM 1676 C CA . VAL A 1 202 ? 0.061 -4.995 -21.961 1.00 94.19 202 VAL A CA 1
ATOM 1677 C C . VAL A 1 202 ? -1.289 -5.021 -22.664 1.00 94.19 202 VAL A C 1
ATOM 1679 O O . VAL A 1 202 ? -1.515 -5.835 -23.558 1.00 94.19 202 VAL A O 1
ATOM 1682 N N . VAL A 1 203 ? -2.201 -4.150 -22.242 1.00 92.88 203 VAL A N 1
ATOM 1683 C CA . VAL A 1 203 ? -3.535 -4.000 -22.836 1.00 92.88 203 VAL A CA 1
ATOM 1684 C C . VAL A 1 203 ? -3.838 -2.523 -23.084 1.00 92.88 203 VAL A C 1
ATOM 1686 O O . VAL A 1 203 ? -3.274 -1.662 -22.402 1.00 92.88 203 VAL A O 1
ATOM 1689 N N . PRO A 1 204 ? -4.726 -2.194 -24.035 1.00 93.06 204 PRO A N 1
ATOM 1690 C CA . PRO A 1 204 ? -5.220 -0.832 -24.185 1.00 93.06 204 PRO A CA 1
ATOM 1691 C C . PRO A 1 204 ? -5.868 -0.328 -22.887 1.00 93.06 204 PRO A C 1
ATOM 1693 O O . PRO A 1 204 ? -6.630 -1.048 -22.236 1.00 93.06 204 PRO A O 1
ATOM 1696 N N . ASP A 1 205 ? -5.572 0.913 -22.507 1.00 88.44 205 ASP A N 1
ATOM 1697 C CA . ASP A 1 205 ? -6.225 1.586 -21.386 1.00 88.44 205 ASP A CA 1
ATOM 1698 C C . ASP A 1 205 ? -7.392 2.424 -21.912 1.00 88.44 205 ASP A C 1
ATOM 1700 O O . ASP A 1 205 ? -7.214 3.531 -22.422 1.00 88.44 205 ASP A O 1
ATOM 1704 N N . THR A 1 206 ? -8.601 1.884 -21.801 1.00 82.31 206 THR A N 1
ATOM 1705 C CA . THR A 1 206 ? -9.824 2.538 -22.280 1.00 82.31 206 THR A CA 1
ATOM 1706 C C . THR A 1 206 ? -10.282 3.695 -21.391 1.00 82.31 206 THR A C 1
ATOM 1708 O O . THR A 1 206 ? -11.105 4.491 -21.829 1.00 82.31 206 THR A O 1
ATOM 1711 N N . VAL A 1 207 ? -9.773 3.803 -20.158 1.00 78.06 207 VAL A N 1
ATOM 1712 C CA . VAL A 1 207 ? -10.189 4.829 -19.188 1.00 78.06 207 VAL A CA 1
ATOM 1713 C C . VAL A 1 207 ? -9.299 6.062 -19.295 1.00 78.06 207 VAL A C 1
ATOM 1715 O O . VAL A 1 207 ? -9.794 7.185 -19.315 1.00 78.06 207 VAL A O 1
ATOM 1718 N N . ARG A 1 208 ? -7.979 5.863 -19.362 1.00 75.50 208 ARG A N 1
ATOM 1719 C CA . ARG A 1 208 ? -6.989 6.957 -19.403 1.00 75.50 208 ARG A CA 1
ATOM 1720 C C . ARG A 1 208 ? -6.380 7.192 -20.786 1.00 75.50 208 ARG A C 1
ATOM 1722 O O . ARG A 1 208 ? -5.646 8.163 -20.975 1.00 75.50 208 ARG A O 1
ATOM 1729 N N . GLY A 1 209 ? -6.690 6.329 -21.751 1.00 75.88 209 GLY A N 1
ATOM 1730 C CA . GLY A 1 209 ? -6.092 6.339 -23.080 1.00 75.88 209 GLY A CA 1
ATOM 1731 C C . GLY A 1 209 ? -4.666 5.775 -23.092 1.00 75.88 209 GLY A C 1
ATOM 1732 O O . GLY A 1 209 ? -3.924 5.829 -22.107 1.00 75.88 209 GLY A O 1
ATOM 1733 N N . GLY A 1 210 ? -4.258 5.254 -24.250 1.00 88.81 210 GLY A N 1
ATOM 1734 C CA . GLY A 1 210 ? -2.956 4.611 -24.430 1.00 88.81 210 GLY A CA 1
ATOM 1735 C C . GLY A 1 210 ? -2.969 3.146 -23.996 1.00 88.81 210 GLY A C 1
ATOM 1736 O O . GLY A 1 210 ? -3.908 2.415 -24.303 1.00 88.81 210 GLY A O 1
ATOM 1737 N N . TYR A 1 211 ? -1.916 2.719 -23.303 1.00 93.38 211 TYR A N 1
ATOM 1738 C CA . TYR A 1 211 ? -1.714 1.334 -22.879 1.00 93.38 211 TYR A CA 1
ATOM 1739 C C . TYR A 1 211 ? -1.429 1.263 -21.380 1.00 93.38 211 TYR A C 1
ATOM 1741 O O . TYR A 1 211 ? -0.881 2.198 -20.788 1.00 93.38 211 TYR A O 1
ATOM 1749 N N . LYS A 1 212 ? -1.759 0.124 -20.778 1.00 93.56 212 LYS A N 1
ATOM 1750 C CA . LYS A 1 212 ? -1.435 -0.220 -19.395 1.00 93.56 212 LYS A CA 1
ATOM 1751 C C . LYS A 1 212 ? -0.829 -1.613 -19.323 1.00 93.56 212 LYS A C 1
ATOM 1753 O O . LYS A 1 212 ? -1.186 -2.492 -20.105 1.00 93.56 212 LYS A O 1
ATOM 1758 N N . ILE A 1 213 ? 0.073 -1.804 -18.371 1.00 93.62 213 ILE A N 1
ATOM 1759 C CA . ILE A 1 213 ? 0.567 -3.125 -17.988 1.00 93.62 213 ILE A CA 1
ATOM 1760 C C . ILE A 1 213 ? -0.298 -3.651 -16.840 1.00 93.62 213 ILE A C 1
ATOM 1762 O O . ILE A 1 213 ? -0.634 -2.904 -15.918 1.00 93.62 213 ILE A O 1
ATOM 1766 N N . VAL A 1 214 ? -0.696 -4.918 -16.919 1.00 90.56 214 VAL A N 1
ATOM 1767 C CA . VAL A 1 214 ? -1.568 -5.580 -15.939 1.00 90.56 214 VAL A CA 1
ATOM 1768 C C . VAL A 1 214 ? -1.005 -6.950 -15.582 1.00 90.56 214 VAL A C 1
ATOM 1770 O O . VAL A 1 214 ? -0.375 -7.592 -16.429 1.00 90.56 214 VAL A O 1
ATOM 1773 N N . LEU A 1 215 ? -1.268 -7.423 -14.362 1.00 83.19 215 LEU A N 1
ATOM 1774 C CA . LEU A 1 215 ? -1.044 -8.832 -14.035 1.00 83.19 215 LEU A CA 1
ATOM 1775 C C . LEU A 1 215 ? -2.051 -9.716 -14.783 1.00 83.19 215 LEU A C 1
ATOM 1777 O O . LEU A 1 215 ? -3.232 -9.373 -14.917 1.00 83.19 215 LEU A O 1
ATOM 1781 N N . ARG A 1 216 ? -1.588 -10.855 -15.297 1.00 75.56 216 ARG A N 1
ATOM 1782 C CA . ARG A 1 216 ? -2.460 -11.901 -15.835 1.00 75.56 216 ARG A CA 1
ATOM 1783 C C . ARG A 1 216 ? -3.175 -12.622 -14.688 1.00 75.56 216 ARG A C 1
ATOM 1785 O O . ARG A 1 216 ? -2.651 -12.732 -13.586 1.00 75.56 216 ARG A O 1
ATOM 1792 N N . ARG A 1 217 ? -4.408 -13.037 -14.976 1.00 59.00 217 ARG A N 1
ATOM 1793 C CA . ARG A 1 217 ? -5.236 -13.901 -14.129 1.00 59.00 217 ARG A CA 1
ATOM 1794 C C . ARG A 1 217 ? -5.075 -15.334 -14.593 1.00 59.00 217 ARG A C 1
ATOM 1796 O O . ARG A 1 217 ? -5.018 -15.494 -15.836 1.00 59.00 217 ARG A O 1
#

Radius of gyration: 20.49 Å; Cα contacts (8 Å, |Δi|>4): 211; chains: 1; bounding box: 38×43×55 Å

Nearest PDB structures (foldseek):
  7a73-assembly1_A  TM=6.846E-01  e=7.051E-02  Nostoc sp. PCC 7120 = FACHB-418
  8bd3-assembly1_u  TM=7.861E-01  e=7.964E-01  Chlorella ohadii
  4yuu-assembly3_Q2  TM=7.329E-01  e=1.673E+00  Cyanidium caldarium
  6rz5-assembly2_B  TM=2.889E-01  e=9.238E-01  Homo sapiens
  8ubg-assembly1_A  TM=1.968E-01  e=6.362E+00  synthetic construct

pLDDT: mean 74.52, std 15.24, range [40.44, 94.19]

Sequence (217 aa):
MTLDELEETVFDFDYALRYYHRYSDRELFDFLKNIEKIVDNIIIRHRPTKPPTDYKFRWFNDMLAEYENTMKALREALMNKDYARARTLLQDAVMVVRRLNRNLVYLSFETPHIPTAEATRELERYVGEGKVAEHLDEFDERVKELSYTARSILTCVFNAPMREVNLRDLPVRIGLTGRDAGRIVSDAVDELTRKMPDVVKVVPDTVRGGYKIVLRR

Foldseek 3Di:
DDLVQLVVLLVVLLVCLVVVVVDDLVRNVVSLVSNVVVLVV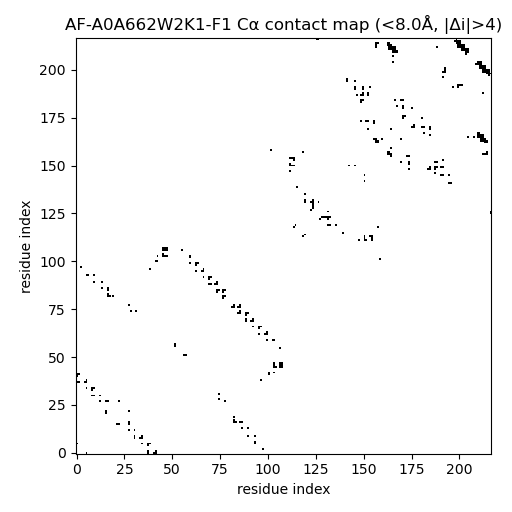LCVVLPAPDDCPAVLNVVLVVLVVQLVVLSVVLVVCSVVSVSVVNNVSSVVNSVSSVVNSLSSVVRSDPALDPPLPVLLVVVCVVVHPPPRVVCSVVVVVLLVPADRLLSLVCSVLSPDPQSKDDLVCSCSSSVHDDPCSSVVSVVSVVSCCVSPVQFKDKDADPPPGDIMIGTDD